Protein AF-A0A930F2A1-F1 (afdb_monomer_lite)

Sequence (228 aa):
MSKADTLKAIRPITVMYRDTLDAEKLEGYVIMLGDYPPAILHKAVIKTIQESEFLPTVAAIRKNADKLNRFVKAEKDELTAQEAWELVRRKASSVGYERGLNELQGNVLTAAKTIWSSFDPQNGKDYNETSCRSQFIKCYEQLTERKAKNDELAYLIKDDGLLLAEKMKNEEERKQIEAGNAKIKMLPNGHLIETVKEERKPVNLNEILDNADISEKGKALLRQAIGG

Secondary structure (DSSP, 8-state):
--HHHHHHHHHHHHHHTTTT--HHHHHHHHHHHTTS-HHHHHHHHHHHHHH-SSPPPHHHHHHHHHHHHHHHTTPPPPPPHHHHHHHHHHHHHHH-HHHHTTT--HHHHHHHHHHGGGG-GGGGGG--HHHHHHHHHHHHHHHHHHHHHHHHHHHHHTT-HHHHHHHHHHHHHHHHIIIIIEEEEE-TTS-EEEEE--------HHHHHHTS-S-HHHHHHHHHHH--

pLDDT: mean 80.94, std 11.97, range [45.56, 95.12]

Structure (mmCIF, N/CA/C/O backbone):
data_AF-A0A930F2A1-F1
#
_entry.id   AF-A0A930F2A1-F1
#
loop_
_atom_site.group_PDB
_atom_site.id
_atom_site.type_symbol
_atom_site.label_atom_id
_atom_site.label_alt_id
_atom_site.label_comp_id
_atom_site.label_asym_id
_atom_site.label_entity_id
_atom_site.label_seq_id
_atom_site.pdbx_PDB_ins_code
_atom_site.Cartn_x
_atom_site.Cartn_y
_atom_site.Cartn_z
_atom_site.occupancy
_atom_site.B_iso_or_equiv
_atom_site.auth_seq_id
_atom_site.auth_comp_id
_atom_site.auth_asym_id
_atom_site.auth_atom_id
_atom_site.pdbx_PDB_model_num
ATOM 1 N N . MET A 1 1 ? -22.427 0.038 4.922 1.00 63.22 1 MET A N 1
ATOM 2 C CA . MET A 1 1 ? -22.811 -1.240 5.569 1.00 63.22 1 MET A CA 1
ATOM 3 C C . MET A 1 1 ? -23.658 -0.940 6.790 1.00 63.22 1 MET A C 1
ATOM 5 O O . MET A 1 1 ? -23.461 0.127 7.360 1.00 63.22 1 MET A O 1
ATOM 9 N N . SER A 1 2 ? -24.595 -1.803 7.194 1.00 83.81 2 SER A N 1
ATOM 10 C CA . SER A 1 2 ? -25.346 -1.544 8.429 1.00 83.81 2 SER A CA 1
ATOM 11 C C . SER A 1 2 ? -24.483 -1.880 9.655 1.00 83.81 2 SER A C 1
ATOM 13 O O . SER A 1 2 ? -23.782 -2.892 9.659 1.00 83.81 2 SER A O 1
ATOM 15 N N . LYS A 1 3 ? -24.549 -1.057 10.714 1.00 86.81 3 LYS A N 1
ATOM 16 C CA . LYS A 1 3 ? -23.868 -1.335 11.998 1.00 86.81 3 LYS A CA 1
ATOM 17 C C . LYS A 1 3 ? -24.246 -2.717 12.558 1.00 86.81 3 LYS A C 1
ATOM 19 O O . LYS A 1 3 ? -23.420 -3.393 13.165 1.00 86.81 3 LYS A O 1
ATOM 24 N N . ALA A 1 4 ? -25.485 -3.151 12.317 1.00 88.44 4 ALA A N 1
ATOM 25 C CA . ALA A 1 4 ? -25.992 -4.448 12.749 1.00 88.44 4 ALA A CA 1
ATOM 26 C C . ALA A 1 4 ? -25.282 -5.627 12.060 1.00 88.44 4 ALA A C 1
ATOM 28 O O . ALA A 1 4 ? -25.039 -6.650 12.699 1.00 88.44 4 ALA A O 1
ATOM 29 N N . ASP A 1 5 ? -24.921 -5.494 10.781 1.00 90.12 5 ASP A N 1
ATOM 30 C CA . ASP A 1 5 ? -24.223 -6.555 10.045 1.00 90.12 5 ASP A CA 1
ATOM 31 C C . ASP A 1 5 ? -22.766 -6.680 10.489 1.00 90.12 5 ASP A C 1
ATOM 33 O O . ASP A 1 5 ? -22.279 -7.795 10.692 1.00 90.12 5 ASP A O 1
ATOM 37 N N . THR A 1 6 ? -22.096 -5.551 10.737 1.00 90.62 6 THR A N 1
ATOM 38 C CA . THR A 1 6 ? -20.748 -5.539 11.318 1.00 90.62 6 THR A CA 1
ATOM 39 C C . THR A 1 6 ? -20.748 -6.194 12.697 1.00 90.62 6 THR A C 1
ATOM 41 O O . THR A 1 6 ? -19.921 -7.064 12.964 1.00 90.62 6 THR A O 1
ATOM 44 N N . LEU A 1 7 ? -21.726 -5.858 13.548 1.00 91.38 7 LEU A N 1
ATOM 45 C CA . LEU A 1 7 ? -21.870 -6.451 14.879 1.00 91.38 7 LEU A CA 1
ATOM 46 C C . LEU A 1 7 ? -22.056 -7.977 14.818 1.00 91.38 7 LEU A C 1
ATOM 48 O O . LEU A 1 7 ? -21.436 -8.717 15.583 1.00 91.38 7 LEU A O 1
ATOM 52 N N . LYS A 1 8 ? -22.875 -8.471 13.880 1.00 92.19 8 LYS A N 1
ATOM 53 C CA . LYS A 1 8 ? -23.041 -9.917 13.656 1.00 92.19 8 LYS A CA 1
ATOM 54 C C . LYS A 1 8 ? -21.732 -10.579 13.228 1.00 92.19 8 LYS A C 1
ATOM 56 O O . LYS A 1 8 ? -21.430 -11.670 13.709 1.00 92.19 8 LYS A O 1
ATOM 61 N N . ALA A 1 9 ? -20.960 -9.934 12.355 1.00 91.94 9 ALA A N 1
ATOM 62 C CA . ALA A 1 9 ? -19.697 -10.474 11.860 1.00 91.94 9 ALA A CA 1
ATOM 63 C C . ALA A 1 9 ? -18.633 -10.594 12.967 1.00 91.94 9 ALA A C 1
ATOM 65 O O . ALA A 1 9 ? -17.944 -11.615 13.028 1.00 91.94 9 ALA A O 1
ATOM 66 N N . ILE A 1 10 ? -18.544 -9.609 13.870 1.00 93.12 10 ILE A N 1
ATOM 67 C CA . ILE A 1 10 ? -17.564 -9.581 14.975 1.00 93.12 10 ILE A CA 1
ATOM 68 C C . ILE A 1 10 ? -18.003 -10.348 16.230 1.00 93.12 10 ILE A C 1
ATOM 70 O O . ILE A 1 10 ? -17.217 -10.485 17.167 1.00 93.12 10 ILE A O 1
ATOM 74 N N . ARG A 1 11 ? -19.223 -10.904 16.246 1.00 92.56 11 ARG A N 1
ATOM 75 C CA . ARG A 1 11 ? -19.786 -11.675 17.369 1.00 92.56 11 ARG A CA 1
ATOM 76 C C . ARG A 1 11 ? -18.829 -12.701 18.005 1.00 92.56 11 ARG A C 1
ATOM 78 O O . ARG A 1 11 ? -18.882 -12.826 19.228 1.00 92.56 11 ARG A O 1
ATOM 85 N N . PRO A 1 12 ? -17.961 -13.428 17.265 1.00 92.81 12 PRO A N 1
ATOM 86 C CA . PRO A 1 12 ? -17.004 -14.346 17.885 1.00 92.81 12 PRO A CA 1
ATOM 87 C C . PRO A 1 12 ? -16.105 -13.687 18.943 1.00 92.81 12 PRO A C 1
ATOM 89 O O . PRO A 1 12 ? -15.843 -14.305 19.970 1.00 92.81 12 PRO A O 1
ATOM 92 N N . ILE A 1 13 ? -15.702 -12.425 18.753 1.00 90.19 13 ILE A N 1
ATOM 93 C CA . ILE A 1 13 ? -14.875 -11.687 19.725 1.00 90.19 13 ILE A CA 1
ATOM 94 C C . ILE A 1 13 ? -15.663 -11.439 21.008 1.00 90.19 13 ILE A C 1
ATOM 96 O O . ILE A 1 13 ? -15.163 -11.695 22.098 1.00 90.19 13 ILE A O 1
ATOM 100 N N . THR A 1 14 ? -16.918 -11.002 20.888 1.00 87.56 14 THR A N 1
ATOM 101 C CA . THR A 1 14 ? -17.795 -10.742 22.040 1.00 87.56 14 THR A CA 1
ATOM 102 C C . THR A 1 14 ? -18.053 -12.002 22.867 1.00 87.56 14 THR A C 1
ATOM 104 O O . THR A 1 14 ? -18.249 -11.924 24.077 1.00 87.56 14 THR A O 1
ATOM 107 N N . VAL A 1 15 ? -18.075 -13.171 22.221 1.00 89.44 15 VAL A N 1
ATOM 108 C CA . VAL A 1 15 ? -18.256 -14.456 22.907 1.00 89.44 15 VAL A CA 1
ATOM 109 C C . VAL A 1 15 ? -16.968 -14.900 23.598 1.00 89.44 15 VAL A C 1
ATOM 111 O O . VAL A 1 15 ? -17.030 -15.280 24.761 1.00 89.44 15 VAL A O 1
ATOM 114 N N . MET A 1 16 ? -15.825 -14.833 22.911 1.00 88.19 16 MET A N 1
ATOM 115 C CA . MET A 1 16 ? -14.553 -15.350 23.434 1.00 88.19 16 MET A CA 1
ATOM 116 C C . MET A 1 16 ? -13.890 -14.432 24.469 1.00 88.19 16 MET A C 1
ATOM 118 O O . MET A 1 16 ? -13.190 -14.922 25.346 1.00 88.19 16 MET A O 1
ATOM 122 N N . TYR A 1 17 ? -14.120 -13.117 24.397 1.00 87.94 17 TYR A N 1
ATOM 123 C CA . TYR A 1 17 ? -13.414 -12.116 25.211 1.00 87.94 17 TYR A CA 1
ATOM 124 C C . TYR A 1 17 ? -14.350 -11.250 26.061 1.00 87.94 17 TYR A C 1
ATOM 126 O O . TYR A 1 17 ? -14.022 -10.101 26.371 1.00 87.94 17 TYR A O 1
ATOM 134 N N . ARG A 1 18 ? -15.514 -11.794 26.441 1.00 84.88 18 ARG A N 1
ATOM 135 C CA . ARG A 1 18 ? -16.589 -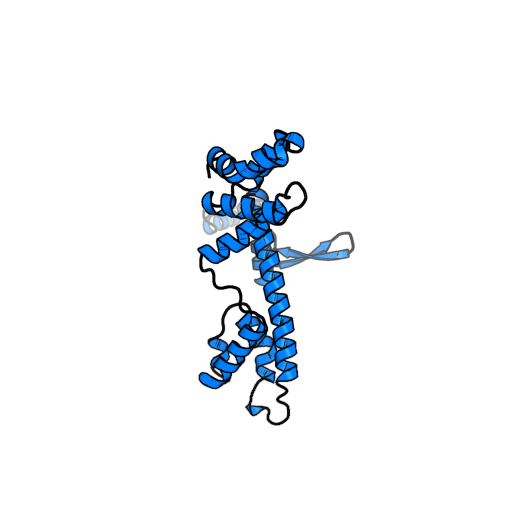11.084 27.156 1.00 84.88 18 ARG A CA 1
ATOM 136 C C . ARG A 1 18 ? -16.094 -10.249 28.341 1.00 84.88 18 ARG A C 1
ATOM 138 O O . ARG A 1 18 ? -16.507 -9.106 28.473 1.00 84.88 18 ARG A O 1
ATOM 145 N N . ASP A 1 19 ? -15.199 -10.795 29.158 1.00 86.12 19 ASP A N 1
ATOM 146 C CA . ASP A 1 19 ? -14.760 -10.153 30.407 1.00 86.12 19 ASP A CA 1
ATOM 147 C C . ASP A 1 19 ? -13.822 -8.956 30.176 1.00 86.12 19 ASP A C 1
ATOM 149 O O . ASP A 1 19 ? -13.651 -8.108 31.047 1.00 86.12 19 ASP A O 1
ATOM 153 N N . THR A 1 20 ? -13.217 -8.870 28.990 1.00 85.50 20 THR A N 1
ATOM 154 C CA . THR A 1 20 ? -12.250 -7.815 28.626 1.00 85.50 20 THR A CA 1
ATOM 155 C C . THR A 1 20 ? -12.826 -6.765 27.672 1.00 85.50 20 THR A C 1
ATOM 157 O O . THR A 1 20 ? -12.223 -5.701 27.467 1.00 85.50 20 THR A O 1
ATOM 160 N N . LEU A 1 21 ? -13.993 -7.059 27.090 1.00 87.50 21 LEU A N 1
ATOM 161 C CA . LEU A 1 21 ? -14.648 -6.264 26.062 1.00 87.50 21 LEU A CA 1
ATOM 162 C C . LEU A 1 21 ? -15.858 -5.528 26.650 1.00 87.50 21 LEU A C 1
ATOM 164 O O . LEU A 1 21 ? -16.939 -6.094 26.798 1.00 87.50 21 LEU A O 1
ATOM 168 N N . ASP A 1 22 ? -15.669 -4.249 26.959 1.00 88.25 22 ASP A N 1
ATOM 169 C CA . ASP A 1 22 ? -16.751 -3.342 27.343 1.00 88.25 22 ASP A CA 1
ATOM 170 C C . ASP A 1 22 ? -17.531 -2.821 26.115 1.00 88.25 22 ASP A C 1
ATOM 172 O O . ASP A 1 22 ? -17.181 -3.074 24.955 1.00 88.25 22 ASP A O 1
ATOM 176 N N . ALA A 1 23 ? -18.636 -2.119 26.377 1.00 87.75 23 ALA A N 1
ATOM 177 C CA . ALA A 1 23 ? -19.528 -1.616 25.336 1.00 87.75 23 ALA A CA 1
ATOM 178 C C . ALA A 1 23 ? -18.860 -0.564 24.432 1.00 87.75 23 ALA A C 1
ATOM 180 O O . ALA A 1 23 ? -19.083 -0.582 23.222 1.00 87.75 23 ALA A O 1
ATOM 181 N N . GLU A 1 24 ? -18.014 0.304 24.994 1.00 89.50 24 GLU A N 1
ATOM 182 C CA . GLU A 1 24 ? -17.302 1.345 24.242 1.00 89.50 24 GLU A CA 1
ATOM 183 C C . GLU A 1 24 ? -16.267 0.734 23.294 1.00 89.50 24 GLU A C 1
ATOM 185 O O . GLU A 1 24 ? -16.207 1.092 22.115 1.00 89.50 24 GLU A O 1
ATOM 190 N N . LYS A 1 25 ? -15.501 -0.260 23.761 1.00 89.44 25 LYS A N 1
ATOM 191 C CA . LYS A 1 25 ? -14.596 -1.036 22.909 1.00 89.44 25 LYS A CA 1
ATOM 192 C C . LYS A 1 25 ? -15.375 -1.725 21.805 1.00 89.44 25 LYS A C 1
ATOM 194 O O . LYS A 1 25 ? -14.982 -1.622 20.650 1.00 89.44 25 LYS A O 1
ATOM 199 N N . LEU A 1 26 ? -16.481 -2.399 22.118 1.00 90.44 26 LEU A N 1
ATOM 200 C CA . LEU A 1 26 ? -17.288 -3.069 21.098 1.00 90.44 26 LEU A CA 1
ATOM 201 C C . LEU A 1 26 ? -17.788 -2.086 20.025 1.00 90.44 26 LEU A C 1
ATOM 203 O O . LEU A 1 26 ? -17.702 -2.396 18.835 1.00 90.44 26 LEU A O 1
ATOM 207 N N . GLU A 1 27 ? -18.253 -0.899 20.419 1.00 91.00 27 GLU A N 1
ATOM 208 C CA . GLU A 1 27 ? -18.644 0.153 19.477 1.00 91.00 27 GLU A CA 1
ATOM 209 C C . GLU A 1 27 ? -17.456 0.627 18.625 1.00 91.00 27 GLU A C 1
ATOM 211 O O . GLU A 1 27 ? -17.585 0.734 17.402 1.00 91.00 27 GLU A O 1
ATOM 216 N N . GLY A 1 28 ? -16.278 0.796 19.230 1.00 91.56 28 GLY A N 1
ATOM 217 C CA . GLY A 1 28 ? -15.036 1.096 18.518 1.00 91.56 28 GLY A CA 1
ATOM 218 C C . GLY A 1 28 ? -14.714 0.071 17.425 1.00 91.56 28 GLY A C 1
ATOM 219 O O . GLY A 1 28 ? -14.402 0.452 16.297 1.00 91.56 28 GLY A O 1
ATOM 220 N N . TYR A 1 29 ? -14.871 -1.229 17.699 1.00 93.06 29 TYR A N 1
ATOM 221 C CA . TYR A 1 29 ? -14.669 -2.278 16.688 1.00 93.06 29 TYR A CA 1
ATOM 222 C C . TYR A 1 29 ? -15.705 -2.189 15.565 1.00 93.06 29 TYR A C 1
ATOM 224 O O . TYR A 1 29 ? -15.346 -2.326 14.398 1.00 93.06 29 TYR A O 1
ATOM 232 N N . VAL A 1 30 ? -16.980 -1.946 15.886 1.00 92.88 30 VAL A N 1
ATOM 233 C CA . VAL A 1 30 ? -18.045 -1.807 14.875 1.00 92.88 30 VAL A CA 1
ATOM 234 C C . VAL A 1 30 ? -17.773 -0.628 13.941 1.00 92.88 30 VAL A C 1
ATOM 236 O O . VAL A 1 30 ? -17.951 -0.761 12.730 1.00 92.88 30 VAL A O 1
ATOM 239 N N . ILE A 1 31 ? -17.332 0.509 14.482 1.00 90.62 31 ILE A N 1
ATOM 240 C CA . ILE A 1 31 ? -17.001 1.698 13.689 1.00 90.62 31 ILE A CA 1
ATOM 241 C C . ILE A 1 31 ? -15.772 1.423 12.817 1.00 90.62 31 ILE A C 1
ATOM 243 O O . ILE A 1 31 ? -15.819 1.630 11.607 1.00 90.62 31 ILE A O 1
ATOM 247 N N . MET A 1 32 ? -14.693 0.901 13.404 1.00 90.81 32 MET A N 1
ATOM 248 C CA . MET A 1 32 ? -13.410 0.734 12.715 1.00 90.81 32 MET A CA 1
ATOM 249 C C . MET A 1 32 ? -13.343 -0.460 11.752 1.00 90.81 32 MET A C 1
ATOM 251 O O . MET A 1 32 ? -12.352 -0.583 11.037 1.00 90.81 32 MET A O 1
ATOM 255 N N . LEU A 1 33 ? -14.324 -1.367 11.750 1.00 92.69 33 LEU A N 1
ATOM 256 C CA . LEU A 1 33 ? -14.356 -2.550 10.872 1.00 92.69 33 LEU A CA 1
ATOM 257 C C . LEU A 1 33 ? -15.531 -2.534 9.881 1.00 92.69 33 LEU A C 1
ATOM 259 O O . LEU A 1 33 ? -15.699 -3.478 9.107 1.00 92.69 33 LEU A O 1
ATOM 263 N N . GLY A 1 34 ? -16.364 -1.489 9.903 1.00 90.06 34 GLY A N 1
ATOM 264 C CA . GLY A 1 34 ? -17.579 -1.391 9.085 1.00 90.06 34 GLY A CA 1
ATOM 265 C C . GLY A 1 34 ? -17.346 -1.216 7.579 1.00 90.06 34 GLY A C 1
ATOM 266 O O . GLY A 1 34 ? -18.305 -1.241 6.804 1.00 90.06 34 GLY A O 1
ATOM 267 N N . ASP A 1 35 ? -16.094 -1.050 7.163 1.00 88.19 35 ASP A N 1
ATOM 268 C CA . ASP A 1 35 ? -15.645 -0.940 5.777 1.00 88.19 35 ASP A CA 1
ATOM 269 C C . ASP A 1 35 ? -15.518 -2.299 5.059 1.00 88.19 35 ASP A C 1
ATOM 271 O O . ASP A 1 35 ? -15.563 -2.347 3.827 1.00 88.19 35 ASP A O 1
ATOM 275 N N . TYR A 1 36 ? -15.432 -3.418 5.790 1.00 89.44 36 TYR A N 1
ATOM 276 C CA . TYR A 1 36 ? -15.246 -4.753 5.199 1.00 89.44 36 TYR A CA 1
ATOM 277 C C . TYR A 1 36 ? -16.552 -5.527 5.006 1.00 89.44 36 TYR A C 1
ATOM 279 O O . TYR A 1 36 ? -17.351 -5.592 5.938 1.00 89.44 36 TYR A O 1
ATOM 287 N N . PRO A 1 37 ? -16.744 -6.236 3.869 1.00 90.25 37 PRO A N 1
ATOM 288 C CA . PRO A 1 37 ? -17.871 -7.154 3.665 1.00 90.25 37 PRO A CA 1
ATOM 289 C C . PRO A 1 37 ? -18.066 -8.124 4.848 1.00 90.25 37 PRO A C 1
ATOM 291 O O . PRO A 1 37 ? -17.084 -8.752 5.257 1.00 90.25 37 PRO A O 1
ATOM 294 N N . PRO A 1 38 ? -19.300 -8.343 5.361 1.00 91.62 38 PRO A N 1
ATOM 295 C CA . PRO A 1 38 ? -19.523 -9.116 6.591 1.00 91.62 38 PRO A CA 1
ATOM 296 C C . PRO A 1 38 ? -18.941 -10.533 6.550 1.00 91.62 38 PRO A C 1
ATOM 298 O O . PRO A 1 38 ? -18.387 -11.015 7.535 1.00 91.62 38 PRO A O 1
ATOM 301 N N . ALA A 1 39 ? -19.015 -11.194 5.390 1.00 91.19 39 ALA A N 1
ATOM 302 C CA . ALA A 1 39 ? -18.471 -12.537 5.198 1.00 91.19 39 ALA A CA 1
ATOM 303 C C . ALA A 1 39 ? -16.935 -12.578 5.301 1.00 91.19 39 ALA A C 1
ATOM 305 O O . ALA A 1 39 ? -16.377 -13.530 5.848 1.00 91.19 39 ALA A O 1
ATOM 306 N N . ILE A 1 40 ? -16.254 -11.545 4.794 1.00 93.00 40 ILE A N 1
ATOM 307 C CA . ILE A 1 40 ? -14.793 -11.418 4.867 1.00 93.00 40 ILE A CA 1
ATOM 308 C C . ILE A 1 40 ? -14.388 -11.088 6.300 1.00 93.00 40 ILE A C 1
ATOM 310 O O . ILE A 1 40 ? -13.514 -11.751 6.858 1.00 93.00 40 ILE A O 1
ATOM 314 N N . LEU A 1 41 ? -15.074 -10.120 6.911 1.00 95.12 41 LEU A N 1
ATOM 315 C CA . LEU A 1 41 ? -14.813 -9.688 8.277 1.00 95.12 41 LEU A CA 1
ATOM 316 C C . LEU A 1 41 ? -14.962 -10.842 9.274 1.00 95.12 41 LEU A C 1
ATOM 318 O O . LEU A 1 41 ? -14.083 -11.055 10.101 1.00 95.12 41 LEU A O 1
ATOM 322 N N . HIS A 1 42 ? -16.026 -11.637 9.156 1.00 93.94 42 HIS A N 1
ATOM 323 C CA . HIS A 1 42 ? -16.256 -12.780 10.037 1.00 93.94 42 HIS A CA 1
ATOM 324 C C . HIS A 1 42 ? -15.115 -13.809 9.977 1.00 93.94 42 HIS A C 1
ATOM 326 O O . HIS A 1 42 ? -14.623 -14.263 11.011 1.00 93.94 42 HIS A O 1
ATOM 332 N N . LYS A 1 43 ? -14.646 -14.147 8.768 1.00 94.94 43 LYS A N 1
ATOM 333 C CA . LYS A 1 43 ? -13.516 -15.070 8.589 1.00 94.94 43 LYS A CA 1
ATOM 334 C C . LYS A 1 43 ? -12.204 -14.484 9.107 1.00 94.94 43 LYS A C 1
ATOM 336 O O . LYS A 1 43 ? -11.427 -15.209 9.725 1.00 94.94 43 LYS A O 1
ATOM 341 N N . ALA A 1 44 ? -11.969 -13.193 8.878 1.00 95.00 44 ALA A N 1
ATOM 342 C CA . ALA A 1 44 ? -10.794 -12.496 9.386 1.00 95.00 44 ALA A CA 1
ATOM 343 C C . ALA A 1 44 ? -10.753 -12.524 10.915 1.00 95.00 44 ALA A C 1
ATOM 345 O O . ALA A 1 44 ? -9.731 -12.881 11.486 1.00 95.00 44 ALA A O 1
ATOM 346 N N . VAL A 1 45 ? -11.883 -12.236 11.562 1.00 94.81 45 VAL A N 1
ATOM 347 C CA . VAL A 1 45 ? -12.035 -12.294 13.017 1.00 94.81 45 VAL A CA 1
ATOM 348 C C . VAL A 1 45 ? -11.691 -13.682 13.555 1.00 94.81 45 VAL A C 1
ATOM 350 O O . VAL A 1 45 ? -10.848 -13.785 14.438 1.00 94.81 45 VAL A O 1
ATOM 353 N N . ILE A 1 46 ? -12.289 -14.747 13.011 1.00 94.75 46 ILE A N 1
ATOM 354 C CA . ILE A 1 46 ? -12.013 -16.121 13.465 1.00 94.75 46 ILE A CA 1
ATOM 355 C C . ILE A 1 46 ? -10.525 -16.443 13.342 1.00 94.75 46 ILE A C 1
ATOM 357 O O . ILE A 1 46 ? -9.925 -16.944 14.290 1.00 94.75 46 ILE A O 1
ATOM 361 N N . LYS A 1 47 ? -9.923 -16.120 12.194 1.00 94.44 47 LYS A N 1
ATOM 362 C CA . LYS A 1 47 ? -8.501 -16.357 11.965 1.00 94.44 47 LYS A CA 1
ATOM 363 C C . LYS A 1 47 ? -7.633 -15.601 12.971 1.00 94.44 47 LYS A C 1
ATOM 365 O O . LYS A 1 47 ? -6.732 -16.188 13.554 1.00 94.44 47 LYS A O 1
ATOM 370 N N . THR A 1 48 ? -7.919 -14.324 13.213 1.00 94.25 48 THR A N 1
ATOM 371 C CA . THR A 1 48 ? -7.133 -13.533 14.165 1.00 94.25 48 THR A CA 1
ATOM 372 C C . THR A 1 48 ? -7.278 -14.063 15.592 1.00 94.25 48 THR A C 1
ATOM 374 O O . THR A 1 48 ? -6.288 -14.086 16.311 1.00 94.25 48 THR A O 1
ATOM 377 N N . ILE A 1 49 ? -8.459 -14.550 15.993 1.00 93.75 49 ILE A N 1
ATOM 378 C CA . ILE A 1 49 ? -8.652 -15.214 17.296 1.00 93.75 49 ILE A CA 1
ATOM 379 C C . ILE A 1 49 ? -7.784 -16.475 17.402 1.00 93.75 49 ILE A C 1
ATOM 381 O O . ILE A 1 49 ? -7.164 -16.697 18.432 1.00 93.75 49 ILE A O 1
ATOM 385 N N . GLN A 1 50 ? -7.698 -17.284 16.342 1.00 92.38 50 GLN A N 1
ATOM 386 C CA . GLN A 1 50 ? -6.856 -18.490 16.331 1.00 92.38 50 GLN A CA 1
ATOM 387 C C . GLN A 1 50 ? -5.355 -18.181 16.447 1.00 92.38 50 GLN A C 1
ATOM 389 O O . GLN A 1 50 ? -4.599 -19.009 16.943 1.00 92.38 50 GLN A O 1
ATOM 394 N N . GLU A 1 51 ? -4.928 -17.011 15.972 1.00 91.06 51 GLU A N 1
ATOM 395 C CA . GLU A 1 51 ? -3.530 -16.566 15.976 1.00 91.06 51 GLU A CA 1
ATOM 396 C C . GLU A 1 51 ? -3.158 -15.749 17.231 1.00 91.06 51 GLU A C 1
ATOM 398 O O . GLU A 1 51 ? -1.981 -15.456 17.429 1.00 91.06 51 GLU A O 1
ATOM 403 N N . SER A 1 52 ? -4.132 -15.353 18.062 1.00 87.88 52 SER A N 1
ATOM 404 C CA . SER A 1 52 ? -3.921 -14.414 19.173 1.00 87.88 52 SER A CA 1
ATOM 405 C C . SER A 1 52 ? -4.128 -15.072 20.535 1.00 87.88 52 SER A C 1
ATOM 407 O O . SER A 1 52 ? -5.182 -15.636 20.808 1.00 87.88 52 SER A O 1
ATOM 409 N N . GLU A 1 53 ? -3.157 -14.908 21.434 1.00 85.50 53 GLU A N 1
ATOM 410 C CA . GLU A 1 53 ? -3.281 -15.326 22.842 1.00 85.50 53 GLU A CA 1
ATOM 411 C C . GLU A 1 53 ? -4.175 -14.377 23.665 1.00 85.50 53 GLU A C 1
ATOM 413 O O . GLU A 1 53 ? -4.778 -14.777 24.658 1.00 85.50 53 GLU A O 1
ATOM 418 N N . PHE A 1 54 ? -4.294 -13.119 23.230 1.00 89.31 54 PHE A N 1
ATOM 419 C CA . PHE A 1 54 ? -5.048 -12.054 23.898 1.00 89.31 54 PHE A CA 1
ATOM 420 C C . PHE A 1 54 ? -6.156 -11.501 22.996 1.00 89.31 54 PHE A C 1
ATOM 422 O O . PHE A 1 54 ? -6.283 -11.909 21.840 1.00 89.31 54 PHE A O 1
ATOM 429 N N . LEU A 1 55 ? -6.946 -10.550 23.515 1.00 91.38 55 LEU A N 1
ATOM 430 C CA . LEU A 1 55 ? -7.974 -9.843 22.747 1.00 91.38 55 LEU A CA 1
ATOM 431 C C . LEU A 1 55 ? -7.372 -9.281 21.439 1.00 91.38 55 LEU A C 1
ATOM 433 O O . LEU A 1 55 ? -6.486 -8.421 21.502 1.00 91.38 55 LEU A O 1
ATOM 437 N N . PRO A 1 56 ? -7.839 -9.736 20.260 1.00 92.38 56 PRO A N 1
ATOM 438 C CA . PRO A 1 56 ? -7.292 -9.311 18.980 1.00 92.38 56 PRO A CA 1
ATOM 439 C C . PRO A 1 56 ? -7.445 -7.817 18.760 1.00 92.38 56 PRO A C 1
ATOM 441 O O . PRO A 1 56 ? -8.556 -7.312 18.831 1.00 92.38 56 PRO A O 1
ATOM 444 N N . THR A 1 57 ? -6.373 -7.115 18.399 1.00 93.00 57 THR A N 1
ATOM 445 C CA . THR A 1 57 ? -6.474 -5.691 18.060 1.00 93.00 57 THR A CA 1
ATOM 446 C C . THR A 1 57 ? -7.235 -5.480 16.749 1.00 93.00 57 THR A C 1
ATOM 448 O O . THR A 1 57 ? -7.179 -6.304 15.830 1.00 93.00 57 THR A O 1
ATOM 451 N N . VAL A 1 58 ? -7.888 -4.320 16.614 1.00 92.50 58 VAL A N 1
ATOM 452 C CA . VAL A 1 58 ? -8.529 -3.899 15.355 1.00 92.50 58 VAL A CA 1
ATOM 453 C C . VAL A 1 58 ? -7.539 -3.978 14.187 1.00 92.50 58 VAL A C 1
ATOM 455 O O . VAL A 1 58 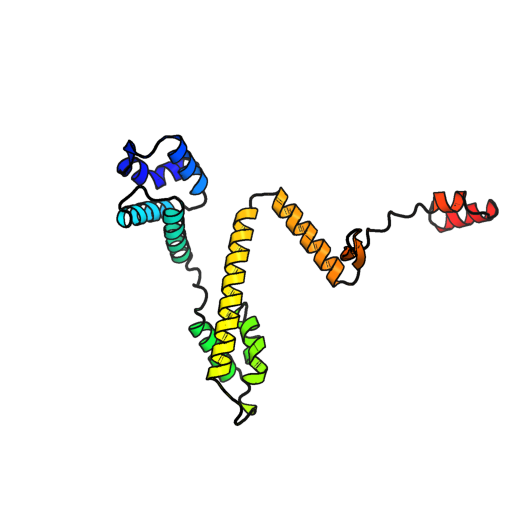? -7.880 -4.499 13.129 1.00 92.50 58 VAL A O 1
ATOM 458 N N . ALA A 1 59 ? -6.290 -3.547 14.388 1.00 91.19 59 ALA A N 1
ATOM 459 C CA . ALA A 1 59 ? -5.244 -3.605 13.368 1.00 91.19 59 ALA A CA 1
ATOM 460 C C . ALA A 1 59 ? -4.960 -5.040 12.886 1.00 91.19 59 ALA A C 1
ATOM 462 O O . ALA A 1 59 ? -4.833 -5.276 11.683 1.00 91.19 59 ALA A O 1
ATOM 463 N N . ALA A 1 60 ? -4.908 -6.015 13.799 1.00 93.00 60 ALA A N 1
ATOM 464 C CA . ALA A 1 60 ? -4.692 -7.415 13.444 1.00 93.00 60 ALA A CA 1
ATOM 465 C C . ALA A 1 60 ? -5.873 -7.996 12.643 1.00 93.00 60 ALA A C 1
ATOM 467 O O . ALA A 1 60 ? -5.667 -8.714 11.661 1.00 93.00 60 ALA A O 1
ATOM 468 N N . ILE A 1 61 ? -7.111 -7.646 13.009 1.00 94.56 61 ILE A N 1
ATOM 469 C CA . ILE A 1 61 ? -8.316 -8.050 12.268 1.00 94.56 61 ILE A CA 1
ATOM 470 C C . ILE A 1 61 ? -8.317 -7.436 10.867 1.00 94.56 61 ILE A C 1
ATOM 472 O O . ILE A 1 61 ? -8.502 -8.167 9.895 1.00 94.56 61 ILE A O 1
ATOM 476 N N . ARG A 1 62 ? -8.049 -6.127 10.749 1.00 93.69 62 ARG A N 1
ATOM 477 C CA . ARG A 1 62 ? -7.959 -5.422 9.459 1.00 93.69 62 ARG A CA 1
ATOM 478 C C . ARG A 1 62 ? -6.914 -6.063 8.550 1.00 93.69 62 ARG A C 1
ATOM 480 O O . ARG A 1 62 ? -7.236 -6.428 7.429 1.00 93.69 62 ARG A O 1
ATOM 487 N N . LYS A 1 63 ? -5.715 -6.354 9.068 1.00 91.12 63 LYS A N 1
ATOM 488 C CA . LYS A 1 63 ? -4.646 -7.030 8.311 1.00 91.12 63 LYS A CA 1
ATOM 489 C C . LYS A 1 63 ? -5.089 -8.374 7.721 1.00 91.12 63 LYS A C 1
ATOM 491 O O . LYS A 1 63 ? -4.760 -8.687 6.577 1.00 91.12 63 LYS A O 1
ATOM 496 N N . ASN A 1 64 ? -5.807 -9.194 8.490 1.00 92.25 64 ASN A N 1
ATOM 497 C CA . ASN A 1 64 ? -6.321 -10.476 8.000 1.00 92.25 64 ASN A CA 1
ATOM 498 C C . ASN A 1 64 ? -7.517 -10.297 7.047 1.00 92.25 64 ASN A C 1
ATOM 500 O O . ASN A 1 64 ? -7.634 -11.049 6.075 1.00 92.25 64 ASN A O 1
ATOM 504 N N . ALA A 1 65 ? -8.361 -9.289 7.273 1.00 92.56 65 ALA A N 1
ATOM 505 C CA . ALA A 1 65 ? -9.467 -8.938 6.390 1.00 92.56 65 ALA A CA 1
ATOM 506 C C . ALA A 1 65 ? -8.973 -8.430 5.030 1.00 92.56 65 ALA A C 1
ATOM 508 O O . ALA A 1 65 ? -9.477 -8.889 4.010 1.00 92.56 65 ALA A O 1
ATOM 509 N N . ASP A 1 66 ? -7.939 -7.588 4.996 1.00 89.12 66 ASP A N 1
ATOM 510 C CA . ASP A 1 66 ? -7.296 -7.102 3.772 1.00 89.12 66 ASP A CA 1
ATOM 511 C C . ASP A 1 66 ? -6.730 -8.244 2.934 1.00 89.12 66 ASP A C 1
ATOM 513 O O . ASP A 1 66 ? -7.004 -8.329 1.738 1.00 89.12 66 ASP A O 1
ATOM 517 N N . LYS A 1 67 ? -6.000 -9.176 3.562 1.00 87.12 67 LYS A N 1
ATOM 518 C CA . LYS A 1 67 ? -5.480 -10.371 2.879 1.00 87.12 67 LYS A CA 1
ATOM 519 C C . LYS A 1 67 ? -6.599 -11.184 2.227 1.00 87.12 67 LYS A C 1
ATOM 521 O O . LYS A 1 67 ? -6.487 -11.569 1.067 1.00 87.12 67 LYS A O 1
ATOM 526 N N . LEU A 1 68 ? -7.684 -11.437 2.964 1.00 88.56 68 LEU A N 1
ATOM 527 C CA . LEU A 1 68 ? -8.840 -12.170 2.443 1.00 88.56 68 LEU A CA 1
ATOM 528 C C . LEU A 1 68 ? -9.564 -11.389 1.342 1.00 88.56 68 LEU A C 1
ATOM 530 O O . LEU A 1 68 ? -9.988 -11.982 0.356 1.00 88.56 68 LEU A O 1
ATOM 534 N N . ASN A 1 69 ? -9.694 -10.073 1.487 1.00 86.62 69 ASN A N 1
ATOM 535 C CA . ASN A 1 69 ? -10.351 -9.210 0.511 1.00 86.62 69 ASN A CA 1
ATOM 536 C C . ASN A 1 69 ? -9.585 -9.162 -0.813 1.00 86.62 69 ASN A C 1
ATOM 538 O O . ASN A 1 69 ? -10.201 -9.327 -1.863 1.00 86.62 69 ASN A O 1
ATOM 542 N N . ARG A 1 70 ? -8.254 -9.021 -0.767 1.00 82.94 70 ARG A N 1
ATOM 543 C CA . ARG A 1 70 ? -7.380 -9.090 -1.951 1.00 82.94 70 ARG A CA 1
ATOM 544 C C . ARG A 1 70 ? -7.502 -10.439 -2.652 1.00 82.94 70 ARG A C 1
ATOM 546 O O . ARG A 1 70 ? -7.755 -10.486 -3.853 1.00 82.94 70 ARG A O 1
ATOM 553 N N . PHE A 1 71 ? -7.438 -11.526 -1.878 1.00 81.62 71 PHE A N 1
ATOM 554 C CA . PHE A 1 71 ? -7.602 -12.884 -2.397 1.00 81.62 71 PHE A CA 1
ATOM 555 C C . PHE A 1 71 ? -8.959 -13.083 -3.093 1.00 81.62 71 PHE A C 1
ATOM 557 O O . PHE A 1 71 ? -9.015 -13.590 -4.209 1.00 81.62 71 PHE A O 1
ATOM 564 N N . VAL A 1 72 ? -10.059 -12.648 -2.467 1.00 83.19 72 VAL A N 1
ATOM 565 C CA . VAL A 1 72 ? -11.416 -12.777 -3.030 1.00 83.19 72 VAL A CA 1
ATOM 566 C C . VAL A 1 72 ? -11.603 -11.919 -4.279 1.00 83.19 72 VAL A C 1
ATOM 568 O O . VAL A 1 72 ? -12.268 -12.348 -5.218 1.00 83.19 72 VAL A O 1
ATOM 571 N N . LYS A 1 73 ? -11.024 -10.716 -4.312 1.00 78.69 73 LYS A N 1
ATOM 572 C CA . LYS A 1 73 ? -11.125 -9.814 -5.465 1.00 78.69 73 LYS A CA 1
ATOM 573 C C . LYS A 1 73 ? -10.278 -10.254 -6.662 1.00 78.69 73 LYS A C 1
ATOM 575 O O . LYS A 1 73 ? -10.375 -9.609 -7.702 1.00 78.69 73 LYS A O 1
ATOM 580 N N . ALA A 1 74 ? -9.471 -11.314 -6.527 1.00 68.00 74 ALA A N 1
ATOM 581 C CA . ALA A 1 74 ? -8.465 -11.709 -7.515 1.00 68.00 74 ALA A CA 1
ATOM 582 C C . ALA A 1 74 ? -7.615 -10.510 -7.974 1.00 68.00 74 ALA A C 1
ATOM 584 O O . ALA A 1 74 ? -7.202 -10.421 -9.133 1.00 68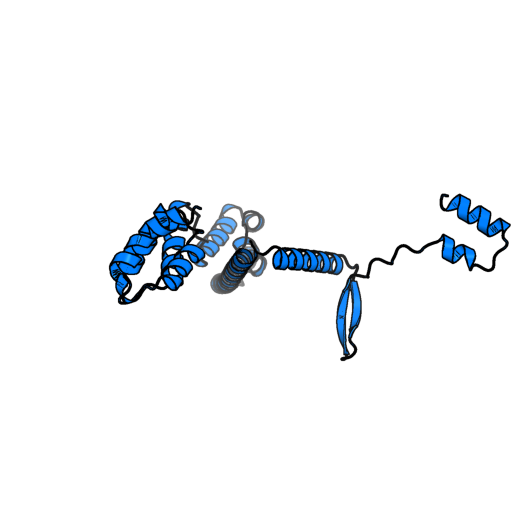.00 74 ALA A O 1
ATOM 585 N N . GLU A 1 75 ? -7.404 -9.555 -7.064 1.00 64.44 75 GLU A N 1
ATOM 586 C CA . GLU A 1 75 ? -6.546 -8.414 -7.317 1.00 64.44 75 GLU A CA 1
ATOM 587 C C . GLU A 1 75 ? -5.152 -8.993 -7.534 1.00 64.44 75 GLU A C 1
ATOM 589 O O . GLU A 1 75 ? -4.655 -9.740 -6.691 1.00 64.44 75 GLU A O 1
ATOM 594 N N . LYS A 1 76 ? -4.574 -8.764 -8.720 1.00 58.66 76 LYS A N 1
ATOM 595 C CA . LYS A 1 76 ? -3.227 -9.257 -9.002 1.00 58.66 76 LYS A CA 1
ATOM 596 C C . LYS A 1 76 ? -2.317 -8.636 -7.956 1.00 58.66 76 LYS A C 1
ATOM 598 O O . LYS A 1 76 ? -2.231 -7.409 -7.903 1.00 58.66 76 LYS A O 1
ATOM 603 N N . ASP A 1 77 ? -1.679 -9.479 -7.149 1.00 62.88 77 ASP A N 1
ATOM 604 C CA . ASP A 1 77 ? -0.632 -9.025 -6.246 1.00 62.88 77 ASP A CA 1
ATOM 605 C C . ASP A 1 77 ? 0.346 -8.163 -7.052 1.00 62.88 77 ASP A C 1
ATOM 607 O O . ASP A 1 77 ? 0.667 -8.474 -8.209 1.00 62.88 77 ASP A O 1
ATOM 611 N N . GLU A 1 78 ? 0.756 -7.030 -6.476 1.00 71.19 78 GLU A N 1
ATOM 612 C CA . GLU A 1 78 ? 1.798 -6.220 -7.093 1.00 71.19 78 GLU A CA 1
ATOM 613 C C . GLU A 1 78 ? 3.001 -7.127 -7.357 1.00 71.19 78 GLU A C 1
ATOM 615 O O . GLU A 1 78 ? 3.426 -7.874 -6.473 1.00 71.19 78 GLU A O 1
ATOM 620 N N . LEU A 1 79 ? 3.518 -7.083 -8.590 1.00 81.06 79 LEU A N 1
ATOM 621 C CA . LEU A 1 79 ? 4.658 -7.904 -8.988 1.00 81.06 79 LEU A CA 1
ATOM 622 C C . LEU A 1 79 ? 5.775 -7.713 -7.969 1.00 81.06 79 LEU A C 1
ATOM 624 O O . LEU A 1 79 ? 6.128 -6.574 -7.638 1.00 81.06 79 LEU A O 1
ATOM 628 N N . THR A 1 80 ? 6.364 -8.812 -7.512 1.00 87.19 80 THR A N 1
ATOM 629 C CA . THR A 1 80 ? 7.591 -8.726 -6.724 1.00 87.19 80 THR A CA 1
ATOM 630 C C . THR A 1 80 ? 8.673 -8.031 -7.551 1.00 87.19 80 THR A C 1
ATOM 632 O O . THR A 1 80 ? 8.660 -8.072 -8.785 1.00 87.19 80 THR A O 1
ATOM 635 N N . ALA A 1 81 ? 9.658 -7.409 -6.898 1.00 88.44 81 ALA A N 1
ATOM 636 C CA . ALA A 1 81 ? 10.734 -6.721 -7.616 1.00 88.44 81 ALA A CA 1
ATOM 637 C C . ALA A 1 81 ? 11.485 -7.653 -8.591 1.00 88.44 81 ALA A C 1
ATOM 639 O O . ALA A 1 81 ? 11.957 -7.219 -9.643 1.00 88.44 81 ALA A O 1
ATOM 640 N N . GLN A 1 82 ? 11.554 -8.950 -8.271 1.00 87.38 82 GLN A N 1
ATOM 641 C CA . GLN A 1 82 ? 12.155 -9.963 -9.138 1.00 87.38 82 GLN A CA 1
ATOM 642 C C . GLN A 1 82 ? 11.289 -10.279 -10.363 1.00 87.38 82 GLN A C 1
ATOM 644 O O . GLN A 1 82 ? 11.817 -10.312 -11.473 1.00 87.38 82 GLN A O 1
ATOM 649 N N . GLU A 1 83 ? 9.979 -10.461 -10.191 1.00 89.56 83 GLU A N 1
ATOM 650 C CA . GLU A 1 83 ? 9.051 -10.691 -11.307 1.00 89.56 83 GLU A CA 1
ATOM 651 C C . GLU A 1 83 ? 8.944 -9.460 -12.214 1.00 89.56 83 GLU A C 1
ATOM 653 O O . GLU A 1 83 ? 8.924 -9.586 -13.439 1.00 89.56 83 GLU A O 1
ATOM 658 N N . ALA A 1 84 ? 8.941 -8.260 -11.626 1.00 91.12 84 ALA A N 1
ATOM 659 C CA . ALA A 1 84 ? 8.976 -6.998 -12.356 1.00 91.12 84 ALA A CA 1
ATOM 660 C C . ALA A 1 84 ? 10.250 -6.877 -13.208 1.00 91.12 84 ALA A C 1
ATOM 662 O O . ALA A 1 84 ? 10.181 -6.499 -14.378 1.00 91.12 84 ALA A O 1
ATOM 663 N N . TRP A 1 85 ? 11.405 -7.255 -12.653 1.00 90.81 85 TRP A N 1
ATOM 664 C CA . TRP A 1 85 ? 12.665 -7.298 -13.393 1.00 90.81 85 TRP A CA 1
ATOM 665 C C . TRP A 1 85 ? 12.635 -8.323 -14.532 1.00 90.81 85 TRP A C 1
ATOM 667 O O . TRP A 1 85 ? 13.074 -8.048 -15.649 1.00 90.81 85 TRP A O 1
ATOM 677 N N . GLU A 1 86 ? 12.097 -9.514 -14.277 1.00 90.56 86 GLU A N 1
ATOM 678 C CA . GLU A 1 86 ? 11.994 -10.541 -15.308 1.00 90.56 86 GLU A CA 1
ATOM 679 C C . GLU A 1 86 ? 11.064 -10.112 -16.449 1.00 90.56 86 GLU A C 1
ATOM 681 O O . GLU A 1 86 ? 11.375 -10.356 -17.617 1.00 90.56 86 GLU A O 1
ATOM 686 N N . LEU A 1 87 ? 9.968 -9.416 -16.132 1.00 90.56 87 LEU A N 1
ATOM 687 C CA . LEU A 1 87 ? 9.071 -8.824 -17.120 1.00 90.56 87 LEU A CA 1
ATOM 688 C C . LEU A 1 87 ? 9.806 -7.817 -18.014 1.00 90.56 87 LEU A C 1
ATOM 690 O O . LEU A 1 87 ? 9.671 -7.881 -19.237 1.00 90.56 87 LEU A O 1
ATOM 694 N N . VAL A 1 88 ? 10.612 -6.934 -17.417 1.00 90.12 88 VAL A N 1
ATOM 695 C CA . VAL A 1 88 ? 11.462 -5.966 -18.131 1.00 90.12 88 VAL A CA 1
ATOM 696 C C . VAL A 1 88 ? 12.406 -6.677 -19.094 1.00 90.12 88 VAL A C 1
ATOM 698 O O . VAL A 1 88 ? 12.390 -6.393 -20.294 1.00 90.12 88 VAL A O 1
ATOM 701 N N . ARG A 1 89 ? 13.168 -7.657 -18.594 1.00 89.00 89 ARG A N 1
ATOM 702 C CA . ARG A 1 89 ? 14.105 -8.441 -19.409 1.00 89.00 89 ARG A CA 1
ATOM 703 C C . ARG A 1 89 ? 13.383 -9.129 -20.566 1.00 89.00 89 ARG A C 1
ATOM 705 O O . ARG A 1 89 ? 13.798 -9.021 -21.714 1.00 89.00 89 ARG A O 1
ATOM 712 N N . ARG A 1 90 ? 12.262 -9.795 -20.279 1.00 88.56 90 ARG A N 1
ATOM 713 C CA . ARG A 1 90 ? 11.470 -10.528 -21.271 1.00 88.56 90 ARG A CA 1
ATOM 714 C C . ARG A 1 90 ? 10.928 -9.606 -22.356 1.00 88.56 90 ARG A C 1
ATOM 716 O O . ARG A 1 90 ? 10.982 -9.964 -23.530 1.00 88.56 90 ARG A O 1
ATOM 723 N N . LYS A 1 91 ? 10.413 -8.429 -21.992 1.00 88.88 91 LYS A N 1
ATOM 724 C CA . LYS A 1 91 ? 9.893 -7.444 -22.953 1.00 88.88 91 LYS A CA 1
ATOM 725 C C . LYS A 1 91 ? 11.001 -6.868 -23.829 1.00 88.88 91 LYS A C 1
ATOM 727 O O . LYS A 1 91 ? 10.815 -6.795 -25.040 1.00 88.88 91 LYS A O 1
ATOM 732 N N . ALA A 1 92 ? 12.161 -6.563 -23.255 1.00 85.62 92 ALA A N 1
ATOM 733 C CA . ALA A 1 92 ? 13.315 -6.118 -24.027 1.00 85.62 92 ALA A CA 1
ATOM 734 C C . ALA A 1 92 ? 13.844 -7.192 -24.992 1.00 85.62 92 ALA A C 1
ATOM 736 O O . ALA A 1 92 ? 14.206 -6.867 -26.119 1.00 85.62 92 ALA A O 1
ATOM 737 N N . SER A 1 93 ? 13.844 -8.470 -24.596 1.00 82.31 93 SER A N 1
ATOM 738 C CA . SER A 1 93 ? 14.287 -9.566 -25.471 1.00 82.31 93 SER A CA 1
ATOM 739 C C . SER A 1 93 ? 13.266 -9.947 -26.548 1.00 82.31 93 SER A C 1
ATOM 741 O O . SER A 1 93 ? 13.660 -10.289 -27.656 1.00 82.31 93 SER A O 1
ATOM 743 N N . SER A 1 94 ? 11.964 -9.918 -26.244 1.00 83.50 94 SER A N 1
ATOM 744 C CA . SER A 1 94 ? 10.912 -10.388 -27.166 1.00 83.50 94 SER A CA 1
ATOM 745 C C . SER A 1 94 ? 10.434 -9.326 -28.156 1.00 83.50 94 SER A C 1
ATOM 747 O O . SER A 1 94 ? 10.239 -9.631 -29.328 1.00 83.50 94 SER A O 1
ATOM 749 N N . VAL A 1 95 ? 10.241 -8.087 -27.697 1.00 80.62 95 VAL A N 1
ATOM 750 C CA . VAL A 1 95 ? 9.751 -6.963 -28.519 1.00 80.62 95 VAL A CA 1
ATOM 751 C C . VAL A 1 95 ? 10.921 -6.148 -29.095 1.00 80.62 95 VAL A C 1
ATOM 753 O O . VAL A 1 95 ? 10.747 -5.370 -30.032 1.00 80.62 95 VAL A O 1
ATOM 756 N N . GLY A 1 96 ? 12.126 -6.362 -28.561 1.00 80.25 96 GLY A N 1
ATOM 757 C CA . GLY A 1 96 ? 13.340 -5.621 -28.886 1.00 80.25 96 GLY A CA 1
ATOM 758 C C . GLY A 1 96 ? 13.573 -4.453 -27.928 1.00 80.25 96 GLY A C 1
ATOM 759 O O . GLY A 1 96 ? 12.632 -3.878 -27.381 1.00 80.25 96 GLY A O 1
ATOM 760 N N . TYR A 1 97 ? 14.838 -4.081 -27.737 1.00 82.06 97 TYR A N 1
ATOM 761 C CA . TYR A 1 97 ? 15.249 -3.034 -26.797 1.00 82.06 97 TYR A CA 1
ATOM 762 C C . TYR A 1 97 ? 14.611 -1.661 -27.093 1.00 82.06 97 TYR A C 1
ATOM 764 O O . TYR A 1 97 ? 14.166 -0.974 -26.179 1.00 82.06 97 TYR A O 1
ATOM 772 N N . GLU A 1 98 ? 14.470 -1.275 -28.363 1.00 79.75 98 GLU A N 1
ATOM 773 C CA . GLU A 1 98 ? 13.900 0.035 -28.718 1.00 79.75 98 GLU A CA 1
ATOM 774 C C . GLU A 1 98 ? 12.403 0.161 -28.398 1.00 79.75 98 GLU A C 1
ATOM 776 O O . GLU A 1 98 ? 11.912 1.241 -28.075 1.00 79.75 98 GLU A O 1
ATOM 781 N N . ARG A 1 99 ? 11.655 -0.945 -28.495 1.00 84.25 99 ARG A N 1
ATOM 782 C CA . ARG A 1 99 ? 10.187 -0.950 -28.372 1.00 84.25 99 ARG A CA 1
ATOM 783 C C . ARG A 1 99 ? 9.694 -1.550 -27.060 1.00 84.25 99 ARG A C 1
ATOM 785 O O . ARG A 1 99 ? 8.594 -1.224 -26.621 1.00 84.25 99 ARG A O 1
ATOM 792 N N . GLY A 1 100 ? 10.508 -2.378 -26.410 1.00 83.44 100 GLY A N 1
ATOM 793 C CA . GLY A 1 100 ? 10.166 -3.088 -25.181 1.00 83.44 100 GLY A CA 1
ATOM 794 C C . GLY A 1 100 ? 9.862 -2.170 -23.998 1.00 83.44 100 GLY A C 1
ATOM 795 O O . GLY A 1 100 ? 9.060 -2.549 -23.150 1.00 83.44 100 GLY A O 1
ATOM 796 N N . LEU A 1 101 ? 10.425 -0.955 -23.960 1.00 88.38 101 LEU A N 1
ATOM 797 C CA . LEU A 1 101 ? 10.139 0.018 -22.900 1.00 88.38 101 LEU A CA 1
ATOM 798 C C . LEU A 1 101 ? 8.680 0.476 -22.932 1.00 88.38 101 LEU A C 1
ATOM 800 O O . LEU A 1 101 ? 8.049 0.591 -21.888 1.00 88.38 101 LEU A O 1
ATOM 804 N N . ASN A 1 102 ? 8.137 0.709 -24.129 1.00 88.50 102 ASN A N 1
ATOM 805 C CA . ASN A 1 102 ? 6.792 1.260 -24.319 1.00 88.50 102 ASN A CA 1
ATOM 806 C C . ASN A 1 102 ? 5.681 0.270 -23.933 1.00 88.50 102 ASN A C 1
ATOM 808 O O . ASN A 1 102 ? 4.543 0.667 -23.707 1.00 88.50 102 ASN A O 1
ATOM 812 N N . GLU A 1 103 ? 6.019 -1.014 -23.838 1.00 88.44 103 GLU A N 1
ATOM 813 C CA . GLU A 1 103 ? 5.124 -2.099 -23.431 1.00 88.44 103 GLU A CA 1
ATOM 814 C C . GLU A 1 103 ? 5.011 -2.252 -21.907 1.00 88.44 103 GLU A C 1
ATOM 816 O O . GLU A 1 103 ? 4.160 -2.995 -21.412 1.00 88.44 103 GLU A O 1
ATOM 821 N N . LEU A 1 104 ? 5.891 -1.593 -21.151 1.00 89.56 104 LEU A N 1
ATOM 822 C CA . LEU A 1 104 ? 5.869 -1.611 -19.695 1.00 89.56 104 LEU A CA 1
ATOM 823 C C . LEU A 1 104 ? 4.899 -0.550 -19.174 1.00 89.56 104 LEU A C 1
ATOM 825 O O . LEU A 1 104 ? 4.703 0.500 -19.781 1.00 89.56 104 LEU A O 1
ATOM 829 N N . GLN A 1 105 ? 4.307 -0.805 -18.008 1.00 87.75 105 GLN A N 1
ATOM 830 C CA . GLN A 1 105 ? 3.323 0.090 -17.398 1.00 87.75 105 GLN A CA 1
ATOM 831 C C . GLN A 1 105 ? 3.609 0.330 -15.913 1.00 87.75 105 GLN A C 1
ATOM 833 O O . GLN A 1 105 ? 4.323 -0.433 -15.259 1.00 87.75 105 GLN A O 1
ATOM 838 N N . GLY A 1 106 ? 3.036 1.411 -15.379 1.00 88.81 106 GLY A N 1
ATOM 839 C CA . GLY A 1 106 ? 3.074 1.735 -13.953 1.00 88.81 106 GLY A CA 1
ATOM 840 C C . GLY A 1 106 ? 4.490 1.887 -13.390 1.00 88.81 106 GLY A C 1
ATOM 841 O O . GLY A 1 106 ? 5.387 2.419 -14.045 1.00 88.81 106 GLY A O 1
ATOM 842 N N . ASN A 1 107 ? 4.693 1.401 -12.164 1.00 90.50 107 ASN A N 1
ATOM 843 C CA . ASN A 1 107 ? 5.980 1.495 -11.469 1.00 90.50 107 ASN A CA 1
ATOM 844 C C . ASN A 1 107 ? 7.098 0.726 -12.189 1.00 90.50 107 ASN A C 1
ATOM 846 O O . ASN A 1 107 ? 8.250 1.151 -12.136 1.00 90.50 107 ASN A O 1
ATOM 850 N N . VAL A 1 108 ? 6.761 -0.352 -12.909 1.00 91.44 108 VAL A N 1
ATOM 851 C CA . VAL A 1 108 ? 7.724 -1.123 -13.711 1.00 91.44 108 VAL A CA 1
ATOM 852 C C . VAL A 1 108 ? 8.303 -0.255 -14.828 1.00 91.44 108 VAL A C 1
ATOM 854 O O . VAL A 1 108 ? 9.515 -0.239 -15.010 1.00 91.44 108 VAL A O 1
ATOM 857 N N . LEU A 1 109 ? 7.469 0.517 -15.535 1.00 93.25 109 LEU A N 1
ATOM 858 C CA . LEU A 1 109 ? 7.926 1.450 -16.572 1.00 93.25 109 LEU A CA 1
ATOM 859 C C . LEU A 1 109 ? 8.843 2.528 -15.993 1.00 93.25 109 LEU A C 1
ATOM 861 O O . LEU A 1 109 ? 9.912 2.795 -16.536 1.00 93.25 109 LEU A O 1
ATOM 865 N N . THR A 1 110 ? 8.424 3.158 -14.896 1.00 91.50 110 THR A N 1
ATOM 866 C CA . THR A 1 110 ? 9.189 4.242 -14.269 1.00 91.50 110 THR A CA 1
ATOM 867 C C . THR A 1 110 ? 10.550 3.750 -13.776 1.00 91.50 110 THR A C 1
ATOM 869 O O . THR A 1 110 ? 11.551 4.417 -14.018 1.00 91.50 110 THR A O 1
ATOM 872 N N . ALA A 1 111 ? 10.608 2.566 -13.157 1.00 92.31 111 ALA A N 1
ATOM 873 C CA . ALA A 1 111 ? 11.865 1.942 -12.749 1.00 92.31 111 ALA A CA 1
ATOM 874 C C . ALA A 1 111 ? 12.702 1.462 -13.948 1.00 92.31 111 ALA A C 1
ATOM 876 O O . ALA A 1 111 ? 13.923 1.544 -13.916 1.00 92.31 111 ALA A O 1
ATOM 877 N N . ALA A 1 112 ? 12.079 0.998 -15.033 1.00 90.88 112 ALA A N 1
ATOM 878 C CA . ALA A 1 112 ? 12.802 0.588 -16.235 1.00 90.88 112 ALA A CA 1
ATOM 879 C C . ALA A 1 112 ? 13.436 1.783 -16.960 1.00 90.88 112 ALA A C 1
ATOM 881 O O . ALA A 1 112 ? 14.543 1.663 -17.469 1.00 90.88 112 ALA A O 1
ATOM 882 N N . LYS A 1 113 ? 12.793 2.958 -16.966 1.00 91.06 113 LYS A N 1
ATOM 883 C CA . LYS A 1 113 ? 13.346 4.178 -17.582 1.00 91.06 113 LYS A CA 1
ATOM 884 C C . LYS A 1 113 ? 14.682 4.612 -16.979 1.00 91.06 113 LYS A C 1
ATOM 886 O O . LYS A 1 113 ? 15.502 5.160 -17.705 1.00 91.06 113 LYS A O 1
ATOM 891 N N . THR A 1 114 ? 14.908 4.381 -15.683 1.00 88.94 114 THR A N 1
ATOM 892 C CA . THR A 1 114 ? 16.146 4.819 -15.011 1.00 88.94 114 THR A CA 1
ATOM 893 C C . THR A 1 114 ? 17.365 4.007 -15.433 1.00 88.94 114 THR A C 1
ATOM 895 O O . THR A 1 114 ? 18.475 4.526 -15.420 1.00 88.94 114 THR A O 1
ATOM 898 N N . ILE A 1 115 ? 17.155 2.750 -15.822 1.00 88.44 115 ILE A N 1
ATOM 899 C CA . ILE A 1 115 ? 18.222 1.822 -16.202 1.00 88.44 115 ILE A CA 1
ATOM 900 C C . ILE A 1 115 ? 18.249 1.516 -17.704 1.00 88.44 115 ILE A C 1
ATOM 902 O O . ILE A 1 115 ? 19.193 0.874 -18.154 1.00 88.44 115 ILE A O 1
ATOM 906 N N . TRP A 1 116 ? 17.241 1.950 -18.478 1.00 87.12 116 TRP A N 1
ATOM 907 C CA . TRP A 1 116 ? 17.050 1.510 -19.865 1.00 87.12 116 TRP A CA 1
ATOM 908 C C . TRP A 1 116 ? 18.290 1.763 -20.719 1.00 87.12 116 TRP A C 1
ATOM 910 O O . TRP A 1 116 ? 18.817 0.821 -21.289 1.00 87.12 116 TRP A O 1
ATOM 920 N N . SER A 1 117 ? 18.833 2.986 -20.702 1.00 82.62 117 SER A N 1
ATOM 921 C CA . SER A 1 117 ? 20.034 3.355 -21.469 1.00 82.62 117 SER A CA 1
ATOM 922 C C . SER A 1 117 ? 21.253 2.483 -21.163 1.00 82.62 117 SER A C 1
ATOM 924 O O . SER A 1 117 ? 22.056 2.207 -22.048 1.00 82.62 117 SER A O 1
ATOM 926 N N . SER A 1 118 ? 21.396 2.051 -19.910 1.00 79.81 118 SER A N 1
ATOM 927 C CA . SER A 1 118 ? 22.504 1.210 -19.440 1.00 79.81 118 SER A CA 1
ATOM 928 C C . SER A 1 118 ? 22.268 -0.278 -19.716 1.00 79.81 118 SER A C 1
ATOM 930 O O . SER A 1 118 ? 23.195 -1.080 -19.658 1.00 79.81 118 SER A O 1
ATOM 932 N N . PHE A 1 119 ? 21.024 -0.646 -20.015 1.00 76.50 119 PHE A N 1
ATOM 933 C CA . PHE A 1 119 ? 20.572 -2.004 -20.286 1.00 76.50 119 PHE A CA 1
ATOM 934 C C . PHE A 1 119 ? 20.617 -2.364 -21.785 1.00 76.50 119 PHE A C 1
ATOM 936 O O . PHE A 1 119 ? 20.266 -3.484 -22.152 1.00 76.50 119 PHE A O 1
ATOM 943 N N . ASP A 1 120 ? 21.066 -1.447 -22.650 1.00 74.81 120 ASP A N 1
ATOM 944 C CA . ASP A 1 120 ? 21.181 -1.668 -24.095 1.00 74.81 120 ASP A CA 1
ATOM 945 C C . ASP A 1 120 ? 22.161 -2.814 -24.432 1.00 74.81 120 ASP A C 1
ATOM 947 O O . ASP A 1 120 ? 23.354 -2.711 -24.124 1.00 74.81 120 ASP A O 1
ATOM 951 N N . PRO A 1 121 ? 21.710 -3.888 -25.112 1.00 64.25 121 PRO A N 1
ATOM 952 C CA . PRO A 1 121 ? 22.587 -4.951 -25.601 1.00 64.25 121 PRO A CA 1
ATOM 953 C C . PRO A 1 121 ? 23.673 -4.464 -26.576 1.00 64.25 121 PRO A C 1
ATOM 955 O O . PRO A 1 121 ? 24.679 -5.148 -26.760 1.00 64.25 121 PRO A O 1
ATOM 958 N N . GLN A 1 122 ? 23.485 -3.302 -27.213 1.00 64.19 122 GLN A N 1
ATOM 959 C CA . GLN A 1 122 ? 24.451 -2.704 -28.139 1.00 64.19 122 GLN A CA 1
ATOM 960 C C . GLN A 1 122 ? 25.623 -2.007 -27.428 1.00 64.19 122 GLN A C 1
ATOM 962 O O . GLN A 1 122 ? 26.647 -1.765 -28.064 1.00 64.19 122 GLN A O 1
ATOM 967 N N . ASN A 1 123 ? 25.542 -1.773 -26.109 1.00 63.16 123 ASN A N 1
ATOM 968 C CA . ASN A 1 123 ? 26.632 -1.185 -25.311 1.00 63.16 123 ASN A CA 1
ATOM 969 C C . ASN A 1 123 ? 27.836 -2.133 -25.092 1.00 63.16 123 ASN A C 1
ATOM 971 O O . ASN A 1 123 ? 28.772 -1.809 -24.360 1.00 63.16 123 ASN A O 1
ATOM 975 N N . GLY A 1 124 ? 27.863 -3.306 -25.731 1.00 63.44 124 GLY A N 1
ATOM 976 C CA . GLY A 1 124 ? 29.038 -4.177 -25.760 1.00 63.44 124 GLY A CA 1
ATOM 977 C C . GLY A 1 124 ? 29.481 -4.658 -24.369 1.00 63.44 124 GLY A C 1
ATOM 978 O O . GLY A 1 124 ? 28.714 -5.295 -23.652 1.00 63.44 124 GLY A O 1
ATOM 979 N N . LYS A 1 125 ? 30.746 -4.399 -23.998 1.00 56.16 125 LYS A N 1
ATOM 980 C CA . LYS A 1 125 ? 31.382 -4.885 -22.751 1.00 56.16 125 LYS A CA 1
ATOM 981 C C . LYS A 1 125 ? 30.928 -4.161 -21.475 1.00 56.16 125 LYS A C 1
ATOM 983 O O . LYS A 1 125 ? 31.230 -4.651 -20.390 1.00 56.16 125 LYS A O 1
ATOM 988 N N . ASP A 1 126 ? 30.197 -3.054 -21.599 1.00 59.62 126 ASP A N 1
ATOM 989 C CA . ASP A 1 126 ? 29.706 -2.265 -20.459 1.00 59.62 126 ASP A CA 1
ATOM 990 C C . ASP A 1 126 ? 28.326 -2.732 -19.956 1.00 59.62 126 ASP A C 1
ATOM 992 O O . ASP A 1 126 ? 27.798 -2.212 -18.969 1.00 59.62 126 ASP A O 1
ATOM 996 N N . TYR A 1 127 ? 27.749 -3.760 -20.591 1.00 66.62 127 TYR A N 1
ATOM 997 C CA . TYR A 1 127 ? 26.510 -4.396 -20.156 1.00 66.62 127 TYR A CA 1
ATOM 998 C C . TYR A 1 127 ? 26.707 -5.146 -18.829 1.00 66.62 127 TYR A C 1
ATOM 1000 O O . TYR A 1 127 ? 27.148 -6.296 -18.784 1.00 66.62 127 TYR A O 1
ATOM 1008 N N . ASN A 1 128 ? 26.357 -4.492 -17.721 1.00 75.19 128 ASN A N 1
ATOM 1009 C CA . ASN A 1 128 ? 26.334 -5.103 -16.395 1.00 75.19 128 ASN A CA 1
ATOM 1010 C C . ASN A 1 128 ? 24.887 -5.359 -15.951 1.00 75.19 128 ASN A C 1
ATOM 1012 O O . ASN A 1 128 ? 24.267 -4.526 -15.278 1.00 75.19 128 ASN A O 1
ATOM 1016 N N . GLU A 1 129 ? 24.362 -6.537 -16.307 1.00 78.62 129 GLU A N 1
ATOM 1017 C CA . GLU A 1 129 ? 23.009 -6.969 -15.927 1.00 78.62 129 GLU A CA 1
ATOM 1018 C C . GLU A 1 129 ? 22.811 -6.925 -14.405 1.00 78.62 129 GLU A C 1
ATOM 1020 O O . GLU A 1 129 ? 21.766 -6.490 -13.927 1.00 78.62 129 GLU A O 1
ATOM 1025 N N . THR A 1 130 ? 23.824 -7.316 -13.628 1.00 84.25 130 THR A N 1
ATOM 1026 C CA . THR A 1 130 ? 23.755 -7.340 -12.161 1.00 84.25 130 THR A CA 1
ATOM 1027 C C . THR A 1 130 ? 23.565 -5.939 -11.580 1.00 84.25 130 THR A C 1
ATOM 1029 O O . THR A 1 130 ? 22.740 -5.746 -10.683 1.00 84.25 130 THR A O 1
ATOM 1032 N N . SER A 1 131 ? 24.288 -4.948 -12.105 1.00 86.62 131 SER A N 1
ATOM 1033 C CA . SER A 1 131 ? 24.153 -3.548 -11.689 1.00 86.62 131 SER A CA 1
ATOM 1034 C C . SER A 1 131 ? 22.789 -2.976 -12.082 1.00 86.62 131 SER A C 1
ATOM 1036 O O . SER A 1 131 ? 22.078 -2.449 -11.224 1.00 86.62 131 SER A O 1
ATOM 1038 N N . CYS A 1 132 ? 22.369 -3.167 -13.339 1.00 87.75 132 CYS A N 1
ATOM 1039 C CA . CYS A 1 132 ? 21.065 -2.705 -13.826 1.00 87.75 132 CYS A CA 1
ATOM 1040 C C . CYS A 1 132 ? 19.915 -3.332 -13.031 1.00 87.75 132 CYS A C 1
ATOM 1042 O O . CYS A 1 132 ? 19.002 -2.628 -12.607 1.00 87.75 132 CYS A O 1
ATOM 1044 N N . ARG A 1 133 ? 19.995 -4.637 -12.742 1.00 89.50 133 ARG A N 1
ATOM 1045 C CA . ARG A 1 133 ? 19.028 -5.348 -11.899 1.00 89.50 133 ARG A CA 1
ATOM 1046 C C . ARG A 1 133 ? 18.960 -4.750 -10.499 1.00 89.50 133 ARG A C 1
ATOM 1048 O O . ARG A 1 133 ? 17.870 -4.542 -9.980 1.00 89.50 133 ARG A O 1
ATOM 1055 N N . SER A 1 134 ? 20.108 -4.472 -9.885 1.00 90.38 134 SER A N 1
ATOM 1056 C CA . SER A 1 134 ? 20.169 -3.950 -8.513 1.00 90.38 134 SER A CA 1
ATOM 1057 C C . SER A 1 134 ? 19.593 -2.534 -8.422 1.00 90.38 134 SER A C 1
ATOM 1059 O O . SER A 1 134 ? 18.827 -2.231 -7.508 1.00 90.38 134 SER A O 1
ATOM 1061 N N . GLN A 1 135 ? 19.914 -1.678 -9.397 1.00 90.75 135 GLN A N 1
ATOM 1062 C CA . GLN A 1 135 ? 19.349 -0.333 -9.514 1.00 90.75 135 GLN A CA 1
ATOM 1063 C C . GLN A 1 135 ? 17.841 -0.379 -9.779 1.00 90.75 135 GLN A C 1
ATOM 1065 O O . GLN A 1 135 ? 17.083 0.320 -9.106 1.00 90.75 135 GLN A O 1
ATOM 1070 N N . PHE A 1 136 ? 17.399 -1.247 -10.694 1.00 93.81 136 PHE A N 1
ATOM 1071 C CA . PHE A 1 136 ? 15.986 -1.440 -10.999 1.00 93.81 136 PHE A CA 1
ATOM 1072 C C . PHE A 1 136 ? 15.199 -1.886 -9.766 1.00 93.81 136 PHE A C 1
ATOM 1074 O O . PHE A 1 136 ? 14.203 -1.252 -9.434 1.00 93.81 136 PHE A O 1
ATOM 1081 N N . ILE A 1 137 ? 15.655 -2.938 -9.072 1.00 92.81 137 ILE A N 1
ATOM 1082 C CA . ILE A 1 137 ? 14.988 -3.475 -7.876 1.00 92.81 137 ILE A CA 1
ATOM 1083 C C . ILE A 1 137 ? 14.826 -2.370 -6.833 1.00 92.81 137 ILE A C 1
ATOM 1085 O O . ILE A 1 137 ? 13.714 -2.124 -6.376 1.00 92.81 137 ILE A O 1
ATOM 1089 N N . LYS A 1 138 ? 15.904 -1.632 -6.540 1.00 93.69 138 LYS A N 1
ATOM 1090 C CA . LYS A 1 138 ? 15.875 -0.541 -5.563 1.00 93.69 138 LYS A CA 1
ATOM 1091 C C . LYS A 1 138 ? 14.890 0.564 -5.955 1.00 93.69 138 LYS A C 1
ATOM 1093 O O . LYS A 1 138 ? 14.123 1.027 -5.116 1.00 93.69 138 LYS A O 1
ATOM 1098 N N . CYS A 1 139 ? 14.899 0.997 -7.217 1.00 92.88 139 CYS A N 1
ATOM 1099 C CA . CYS A 1 139 ? 13.958 2.008 -7.702 1.00 92.88 139 CYS A CA 1
ATOM 1100 C C . CYS A 1 139 ? 12.511 1.507 -7.655 1.00 92.88 139 CYS A C 1
ATOM 1102 O O . CYS A 1 139 ? 11.621 2.245 -7.237 1.00 92.88 139 CYS A O 1
ATOM 1104 N N . TYR A 1 140 ? 12.270 0.265 -8.070 1.00 93.94 140 TYR A N 1
ATOM 1105 C CA . TYR A 1 140 ? 10.941 -0.327 -8.087 1.00 93.94 140 TYR A CA 1
ATOM 1106 C C . TYR A 1 140 ? 10.362 -0.442 -6.674 1.00 93.94 140 TYR A C 1
ATOM 1108 O O . TYR A 1 140 ? 9.259 0.046 -6.447 1.00 93.94 140 TYR A O 1
ATOM 1116 N N . GLU A 1 141 ? 11.129 -0.978 -5.720 1.00 92.31 141 GLU A N 1
ATOM 1117 C CA . GLU A 1 141 ? 10.718 -1.111 -4.315 1.00 92.31 141 GLU A CA 1
ATOM 1118 C C . GLU A 1 141 ? 10.364 0.245 -3.690 1.00 92.31 141 GLU A C 1
ATOM 1120 O O . GLU A 1 141 ? 9.321 0.388 -3.050 1.00 92.31 141 GLU A O 1
ATOM 1125 N N . GLN A 1 142 ? 11.180 1.275 -3.942 1.00 92.88 142 GLN A N 1
ATOM 1126 C CA . GLN A 1 142 ? 10.903 2.636 -3.475 1.00 92.88 142 GLN A CA 1
ATOM 1127 C C . GLN A 1 142 ? 9.614 3.211 -4.077 1.00 92.88 142 GLN A C 1
ATOM 1129 O O . GLN A 1 142 ? 8.844 3.878 -3.382 1.00 92.88 142 GLN A O 1
ATOM 1134 N N . LEU A 1 143 ? 9.359 2.968 -5.366 1.00 91.06 143 LEU A N 1
ATOM 1135 C CA . LEU A 1 143 ? 8.141 3.426 -6.038 1.00 91.06 143 LEU A CA 1
ATOM 1136 C C . LEU A 1 143 ? 6.898 2.692 -5.529 1.00 91.06 143 LEU A C 1
ATOM 1138 O O . LEU A 1 143 ? 5.865 3.332 -5.326 1.00 91.06 143 LEU A O 1
ATOM 1142 N N . THR A 1 144 ? 6.983 1.380 -5.300 1.00 88.75 144 THR A N 1
ATOM 1143 C CA . THR A 1 144 ? 5.886 0.592 -4.720 1.00 88.75 144 THR A CA 1
ATOM 1144 C C . THR A 1 144 ? 5.606 1.001 -3.280 1.00 88.75 144 THR A C 1
ATOM 1146 O O . THR A 1 144 ? 4.452 1.226 -2.932 1.00 88.75 144 THR A O 1
ATOM 1149 N N . GLU A 1 145 ? 6.638 1.218 -2.461 1.00 88.00 145 GLU A N 1
ATOM 1150 C CA . GLU A 1 145 ? 6.467 1.672 -1.077 1.00 88.00 145 GLU A CA 1
ATOM 1151 C C . GLU A 1 145 ? 5.829 3.066 -1.024 1.00 88.00 145 GLU A C 1
ATOM 1153 O O . GLU A 1 145 ? 4.897 3.310 -0.256 1.00 88.00 145 GLU A O 1
ATOM 1158 N N . ARG A 1 146 ? 6.288 3.987 -1.880 1.00 87.56 146 ARG A N 1
ATOM 1159 C CA . ARG A 1 146 ? 5.708 5.329 -1.981 1.00 87.56 146 ARG A CA 1
ATOM 1160 C C . ARG A 1 146 ? 4.257 5.284 -2.448 1.00 87.56 146 ARG A C 1
ATOM 1162 O O . ARG A 1 146 ? 3.436 6.029 -1.920 1.00 87.56 146 ARG A O 1
ATOM 1169 N N . LYS A 1 147 ? 3.940 4.435 -3.427 1.00 86.75 147 LYS A N 1
ATOM 1170 C CA . LYS A 1 147 ? 2.567 4.239 -3.898 1.00 86.75 147 LYS A CA 1
ATOM 1171 C C . LYS A 1 147 ? 1.683 3.702 -2.773 1.00 86.75 147 LYS A C 1
ATOM 1173 O O . LYS A 1 147 ? 0.666 4.318 -2.492 1.00 86.75 147 LYS A O 1
ATOM 1178 N N . ALA A 1 148 ? 2.112 2.650 -2.080 1.00 82.06 148 ALA A N 1
ATOM 1179 C CA . ALA A 1 148 ? 1.372 2.076 -0.960 1.00 82.06 148 ALA A CA 1
ATOM 1180 C C . ALA A 1 148 ? 1.102 3.109 0.147 1.00 82.06 148 ALA A C 1
ATOM 1182 O O . ALA A 1 148 ? -0.032 3.236 0.601 1.00 82.06 148 ALA A O 1
ATOM 1183 N N . LYS A 1 149 ? 2.112 3.910 0.520 1.00 85.19 149 LYS A N 1
ATOM 1184 C CA . LYS A 1 149 ? 1.959 5.020 1.478 1.00 85.19 149 LYS A CA 1
ATOM 1185 C C . LYS A 1 149 ? 0.967 6.077 0.991 1.00 85.19 149 LYS A C 1
ATOM 1187 O O . LYS A 1 149 ? 0.144 6.559 1.761 1.00 85.19 149 LYS A O 1
ATOM 1192 N N . ASN A 1 150 ? 1.036 6.450 -0.284 1.00 83.06 150 ASN A N 1
ATOM 1193 C CA . ASN A 1 150 ? 0.110 7.424 -0.859 1.00 83.06 150 ASN A CA 1
ATOM 1194 C C . ASN A 1 150 ? -1.327 6.892 -0.910 1.00 83.06 150 ASN A C 1
ATOM 1196 O O . ASN A 1 150 ? -2.252 7.650 -0.630 1.00 83.06 150 ASN A O 1
ATOM 1200 N N . ASP A 1 151 ? -1.514 5.619 -1.254 1.00 80.00 151 ASP A N 1
ATOM 1201 C CA . ASP A 1 151 ? -2.823 4.967 -1.299 1.00 80.00 151 ASP A CA 1
ATOM 1202 C C . ASP A 1 151 ? -3.421 4.848 0.115 1.00 80.00 151 ASP A C 1
ATOM 1204 O O . ASP A 1 151 ? -4.612 5.094 0.301 1.00 80.00 151 ASP A O 1
ATOM 1208 N N . GLU A 1 152 ? -2.593 4.575 1.131 1.00 77.56 152 GLU A N 1
ATOM 1209 C CA . GLU A 1 152 ? -2.986 4.607 2.546 1.00 77.56 152 GLU A CA 1
ATOM 1210 C C . GLU A 1 152 ? -3.442 6.009 2.979 1.00 77.56 152 GLU A C 1
ATOM 1212 O O . GLU A 1 152 ? -4.537 6.168 3.517 1.00 77.56 152 GLU A O 1
ATOM 1217 N N . LEU A 1 153 ? -2.654 7.049 2.689 1.00 81.88 153 LEU A N 1
ATOM 1218 C CA . LEU A 1 153 ? -3.031 8.434 2.993 1.00 81.88 153 LEU A CA 1
ATOM 1219 C C . LEU A 1 153 ? -4.300 8.862 2.244 1.00 81.88 153 LEU A C 1
ATOM 1221 O O . LEU A 1 153 ? -5.154 9.548 2.804 1.00 81.88 153 LEU A O 1
ATOM 1225 N N . ALA A 1 154 ? -4.448 8.445 0.986 1.00 76.44 154 ALA A N 1
ATOM 1226 C CA . ALA A 1 154 ? -5.648 8.712 0.203 1.00 76.44 154 ALA A CA 1
ATOM 1227 C C . ALA A 1 154 ? -6.879 8.025 0.806 1.00 76.44 154 ALA A C 1
ATOM 1229 O O . ALA A 1 154 ? -7.953 8.620 0.817 1.00 76.44 154 ALA A O 1
ATOM 1230 N N . TYR A 1 155 ? -6.726 6.809 1.334 1.00 74.44 155 TYR A N 1
ATOM 1231 C CA . TYR A 1 155 ? -7.791 6.113 2.047 1.00 74.44 155 TYR A CA 1
ATOM 1232 C C . TYR A 1 155 ? -8.215 6.860 3.315 1.00 74.44 155 TYR A C 1
ATOM 1234 O O . TYR A 1 1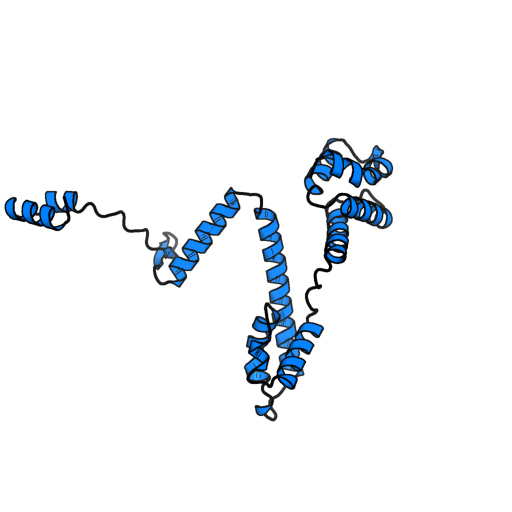55 ? -9.409 7.052 3.525 1.00 74.44 155 TYR A O 1
ATOM 1242 N N . LEU A 1 156 ? -7.254 7.337 4.115 1.00 75.31 156 LEU A N 1
ATOM 1243 C CA . LEU A 1 156 ? -7.530 8.095 5.344 1.00 75.31 156 LEU A CA 1
ATOM 1244 C C . LEU A 1 156 ? -8.325 9.381 5.086 1.00 75.31 156 LEU A C 1
ATOM 1246 O O . LEU A 1 156 ? -9.160 9.761 5.898 1.00 75.31 156 LEU A O 1
ATOM 1250 N N . ILE A 1 157 ? -8.073 10.035 3.953 1.00 78.81 157 ILE A N 1
ATOM 1251 C CA . ILE A 1 157 ? -8.682 11.324 3.596 1.00 78.81 157 ILE A CA 1
ATOM 1252 C C . ILE A 1 157 ? -9.979 11.144 2.786 1.00 78.81 157 ILE A C 1
ATOM 1254 O O . ILE A 1 157 ? -10.728 12.096 2.594 1.00 78.81 157 ILE A O 1
ATOM 1258 N N . LYS A 1 158 ? -10.284 9.931 2.307 1.00 74.06 158 LYS A N 1
ATOM 1259 C CA . LYS A 1 158 ? -11.372 9.684 1.345 1.00 74.06 158 LYS A CA 1
ATOM 1260 C C . LYS A 1 158 ? -12.741 10.185 1.818 1.00 74.06 158 LYS A C 1
ATOM 1262 O O . LYS A 1 158 ? -13.505 10.696 1.002 1.00 74.06 158 LYS A O 1
ATOM 1267 N N . ASP A 1 159 ? -13.025 10.035 3.107 1.00 69.56 159 ASP A N 1
ATOM 1268 C CA . ASP A 1 159 ? -14.300 10.426 3.713 1.00 69.56 159 ASP A CA 1
ATOM 1269 C C . ASP A 1 159 ? -14.204 11.768 4.473 1.00 69.56 159 ASP A C 1
ATOM 1271 O O . ASP A 1 159 ? -15.196 12.241 5.029 1.00 69.56 159 ASP A O 1
ATOM 1275 N N . ASP A 1 160 ? -13.028 12.410 4.465 1.00 78.75 160 ASP A N 1
ATOM 1276 C CA . ASP A 1 160 ? -12.789 13.724 5.065 1.00 78.75 160 ASP A CA 1
ATOM 1277 C C . ASP A 1 160 ? -12.833 14.821 3.989 1.00 78.75 160 ASP A C 1
ATOM 1279 O O . ASP A 1 160 ? -11.848 15.133 3.311 1.00 78.75 160 ASP A O 1
ATOM 1283 N N . GLY A 1 161 ? -14.014 15.423 3.832 1.00 73.12 161 GLY A N 1
ATOM 1284 C CA . GLY A 1 161 ? -14.255 16.456 2.824 1.00 73.12 161 GLY A CA 1
ATOM 1285 C C . GLY A 1 161 ? -13.391 17.715 2.979 1.00 73.12 161 GLY A C 1
ATOM 1286 O O . GLY A 1 161 ? -13.143 18.391 1.981 1.00 73.12 161 GLY A O 1
ATOM 1287 N N . LEU A 1 162 ? -12.906 18.026 4.188 1.00 75.62 162 LEU A N 1
ATOM 1288 C CA . LEU A 1 162 ? -12.046 19.191 4.431 1.00 75.62 162 LEU A CA 1
ATOM 1289 C C . LEU A 1 162 ? -10.637 18.939 3.896 1.00 75.62 162 LEU A C 1
ATOM 1291 O O . LEU A 1 162 ? -10.123 19.726 3.099 1.00 75.62 162 LEU A O 1
ATOM 1295 N N . LEU A 1 163 ? -10.044 17.806 4.275 1.00 80.06 163 LEU A N 1
ATOM 1296 C CA . LEU A 1 163 ? -8.701 17.431 3.833 1.00 80.06 163 LEU A CA 1
ATOM 1297 C C . LEU A 1 163 ? -8.647 17.164 2.322 1.00 80.06 163 LEU A C 1
ATOM 1299 O O . LEU A 1 163 ? -7.643 17.464 1.671 1.00 80.06 163 LEU A O 1
ATOM 1303 N N . LEU A 1 164 ? -9.732 16.650 1.733 1.00 76.38 164 LEU A N 1
ATOM 1304 C CA . LEU A 1 164 ? -9.818 16.439 0.289 1.00 76.38 164 LEU A CA 1
ATOM 1305 C C . LEU A 1 164 ? -9.861 17.772 -0.480 1.00 76.38 164 LEU A C 1
ATOM 1307 O O . LEU A 1 164 ? -9.152 17.923 -1.477 1.00 76.38 164 LEU A O 1
ATOM 1311 N N . ALA A 1 165 ? -10.625 18.755 0.010 1.00 72.56 165 ALA A N 1
ATOM 1312 C CA . ALA A 1 165 ? -10.674 20.098 -0.569 1.00 72.56 165 ALA A CA 1
ATOM 1313 C C . ALA A 1 165 ? -9.316 20.815 -0.477 1.00 72.56 165 ALA A C 1
ATOM 1315 O O . ALA A 1 165 ? -8.873 21.443 -1.440 1.00 72.56 165 ALA A O 1
ATOM 1316 N N . GLU A 1 166 ? -8.617 20.674 0.651 1.00 76.25 166 GLU A N 1
ATOM 1317 C CA . GLU A 1 166 ? -7.280 21.241 0.839 1.00 76.25 166 GLU A CA 1
ATOM 1318 C C . GLU A 1 166 ? -6.242 20.590 -0.087 1.00 76.25 166 GLU A C 1
ATOM 1320 O O . GLU A 1 166 ? -5.443 21.286 -0.720 1.00 76.25 166 GLU A O 1
ATOM 1325 N N . LYS A 1 167 ? -6.299 19.263 -0.260 1.00 78.75 167 LYS A N 1
ATOM 1326 C CA . LYS A 1 167 ? -5.458 18.547 -1.228 1.00 78.75 167 LYS A CA 1
ATOM 1327 C C . LYS A 1 167 ? -5.687 19.044 -2.658 1.00 78.75 167 LYS A C 1
ATOM 1329 O O . LYS A 1 167 ? -4.712 19.302 -3.360 1.00 78.75 167 LYS A O 1
ATOM 1334 N N . MET A 1 168 ? -6.945 19.195 -3.084 1.00 76.38 168 MET A N 1
ATOM 1335 C CA . MET A 1 168 ? -7.282 19.679 -4.431 1.00 76.38 168 MET A CA 1
ATOM 1336 C C . MET A 1 168 ? -6.749 21.091 -4.677 1.00 76.38 168 MET A C 1
ATOM 1338 O O . MET A 1 168 ? -6.100 21.327 -5.694 1.00 76.38 168 MET A O 1
ATOM 1342 N N . LYS A 1 169 ? -6.938 22.000 -3.713 1.00 78.56 169 LYS A N 1
ATOM 1343 C CA . LYS A 1 169 ? -6.410 23.366 -3.786 1.00 78.56 169 LYS A CA 1
ATOM 1344 C C . LYS A 1 169 ? -4.884 23.377 -3.927 1.00 78.56 169 LYS A C 1
ATOM 1346 O O . LYS A 1 169 ? -4.349 24.046 -4.806 1.00 78.56 169 LYS A O 1
ATOM 1351 N N . ASN A 1 170 ? -4.183 22.584 -3.117 1.00 78.88 170 ASN A N 1
ATOM 1352 C CA . ASN A 1 170 ? -2.724 22.488 -3.182 1.00 78.88 170 ASN A CA 1
ATOM 1353 C C . ASN A 1 170 ? -2.239 21.877 -4.511 1.00 78.88 170 ASN A C 1
ATOM 1355 O O . ASN A 1 170 ? -1.215 22.295 -5.049 1.00 78.88 170 ASN A O 1
ATOM 1359 N N . GLU A 1 171 ? -2.952 20.897 -5.074 1.00 78.88 171 GLU A N 1
ATOM 1360 C CA . GLU A 1 171 ? -2.631 20.339 -6.395 1.00 78.88 171 GLU A CA 1
ATOM 1361 C C . GLU A 1 171 ? -2.834 21.357 -7.524 1.00 78.88 171 GLU A C 1
ATOM 1363 O O . GLU A 1 171 ? -2.006 21.432 -8.435 1.00 78.88 171 GLU A O 1
ATOM 1368 N N . GLU A 1 172 ? -3.904 22.150 -7.470 1.00 74.56 172 GLU A N 1
ATOM 1369 C CA . GLU A 1 172 ? -4.154 23.245 -8.412 1.00 74.56 172 GLU A CA 1
ATOM 1370 C C . GLU A 1 172 ? -3.073 24.322 -8.316 1.00 74.56 172 GLU A C 1
ATOM 1372 O O . GLU A 1 172 ? -2.522 24.728 -9.341 1.00 74.56 172 GLU A O 1
ATOM 1377 N N . GLU A 1 173 ? -2.689 24.718 -7.101 1.00 71.94 173 GLU A N 1
ATOM 1378 C CA . GLU A 1 173 ? -1.590 25.656 -6.874 1.00 71.94 173 GLU A CA 1
ATOM 1379 C C . GLU A 1 173 ? -0.270 25.128 -7.456 1.00 71.94 173 GLU A C 1
ATOM 1381 O O . GLU A 1 173 ? 0.416 25.855 -8.176 1.00 71.94 173 GLU A O 1
ATOM 1386 N N . ARG A 1 174 ? 0.062 23.843 -7.252 1.00 71.69 174 ARG A N 1
ATOM 1387 C CA . ARG A 1 174 ? 1.261 23.225 -7.852 1.00 71.69 174 ARG A CA 1
ATOM 1388 C C . ARG A 1 174 ? 1.210 23.211 -9.379 1.00 71.69 174 ARG A C 1
ATOM 1390 O O . ARG A 1 174 ? 2.213 23.544 -10.003 1.00 71.69 174 ARG A O 1
ATOM 1397 N N . LYS A 1 175 ? 0.063 22.897 -9.991 1.00 73.62 175 LYS A N 1
ATOM 1398 C CA . LYS A 1 175 ? -0.100 22.938 -11.459 1.00 73.62 175 LYS A CA 1
ATOM 1399 C C . LYS A 1 175 ? 0.074 24.351 -12.016 1.00 73.62 175 LYS A C 1
ATOM 1401 O O . LYS A 1 175 ? 0.689 24.521 -13.064 1.00 73.62 175 LYS A O 1
ATOM 1406 N N . GLN A 1 176 ? -0.429 25.368 -11.317 1.00 67.00 176 GLN A N 1
ATOM 1407 C CA . GLN A 1 176 ? -0.243 26.770 -11.701 1.00 67.00 176 GLN A CA 1
ATOM 1408 C C . GLN A 1 176 ? 1.218 27.222 -11.556 1.00 67.00 176 GLN A C 1
ATOM 1410 O O . GLN A 1 176 ? 1.709 28.003 -12.375 1.00 67.00 176 GLN A O 1
ATOM 1415 N N . ILE A 1 177 ? 1.933 26.709 -10.551 1.00 64.06 177 ILE A N 1
ATOM 1416 C CA . ILE A 1 177 ? 3.373 26.936 -10.384 1.00 64.06 177 ILE A CA 1
ATOM 1417 C C . ILE A 1 177 ? 4.162 26.274 -11.523 1.00 64.06 177 ILE A C 1
ATOM 1419 O O . ILE A 1 177 ? 4.954 26.947 -12.181 1.00 64.06 177 ILE A O 1
ATOM 1423 N N . GLU A 1 178 ? 3.903 24.995 -11.813 1.00 66.25 178 GLU A N 1
ATOM 1424 C CA . GLU A 1 178 ? 4.552 24.236 -12.896 1.00 66.25 178 GLU A CA 1
ATOM 1425 C C . GLU A 1 178 ? 4.266 24.830 -14.290 1.00 66.25 178 GLU A C 1
ATOM 1427 O O . GLU A 1 178 ? 5.130 24.793 -15.164 1.00 66.25 178 GLU A O 1
ATOM 1432 N N . ALA A 1 179 ? 3.099 25.455 -14.486 1.00 68.56 179 ALA A N 1
ATOM 1433 C CA . ALA A 1 179 ? 2.743 26.192 -15.703 1.00 68.56 179 ALA A CA 1
ATOM 1434 C C . ALA A 1 179 ? 3.473 27.547 -15.861 1.00 68.56 179 ALA A C 1
ATOM 1436 O O . ALA A 1 179 ? 3.210 28.280 -16.815 1.00 68.56 179 ALA A O 1
ATOM 1437 N N . GLY A 1 180 ? 4.378 27.908 -14.943 1.00 62.41 180 GLY A N 1
ATOM 1438 C CA . GLY A 1 180 ? 5.176 29.135 -15.017 1.00 62.41 180 GLY A CA 1
ATOM 1439 C C . GLY A 1 180 ? 4.437 30.408 -14.585 1.00 62.41 180 GLY A C 1
ATOM 1440 O O . GLY A 1 180 ? 4.942 31.513 -14.792 1.00 62.41 180 GLY A O 1
ATOM 1441 N N . ASN A 1 181 ? 3.262 30.290 -13.952 1.00 58.09 181 ASN A N 1
ATOM 1442 C CA . ASN A 1 181 ? 2.489 31.431 -13.441 1.00 58.09 181 ASN A CA 1
ATOM 1443 C C . ASN A 1 181 ? 2.900 31.874 -12.020 1.00 58.09 181 ASN A C 1
ATOM 1445 O O . ASN A 1 181 ? 2.244 32.735 -11.424 1.00 58.09 181 ASN A O 1
ATOM 1449 N N . ALA A 1 182 ? 3.990 31.331 -11.470 1.00 60.38 182 ALA A N 1
ATOM 1450 C CA . ALA A 1 182 ? 4.480 31.652 -10.133 1.00 60.38 182 ALA A CA 1
ATOM 1451 C C . ALA A 1 182 ? 5.272 32.973 -10.064 1.00 60.38 182 ALA A C 1
ATOM 1453 O O . ALA A 1 182 ? 5.935 33.399 -11.012 1.00 60.38 182 ALA A O 1
ATOM 1454 N N . LYS A 1 183 ? 5.223 33.626 -8.900 1.00 56.53 183 LYS A N 1
ATOM 1455 C CA . LYS A 1 183 ? 6.153 34.673 -8.462 1.00 56.53 183 LYS A CA 1
ATOM 1456 C C . LYS A 1 183 ? 6.890 34.187 -7.216 1.00 56.53 183 LYS A C 1
ATOM 1458 O O . LYS A 1 183 ? 6.270 33.701 -6.271 1.00 56.53 183 LYS A O 1
ATOM 1463 N N . ILE A 1 184 ? 8.200 34.408 -7.186 1.00 58.97 184 ILE A N 1
ATOM 1464 C CA . ILE A 1 184 ? 9.011 34.239 -5.978 1.00 58.97 184 ILE A CA 1
ATOM 1465 C C . ILE A 1 184 ? 8.642 35.376 -5.010 1.00 58.97 184 ILE A C 1
ATOM 1467 O O . ILE A 1 184 ? 8.836 36.551 -5.329 1.00 58.97 184 ILE A O 1
ATOM 1471 N N . LYS A 1 185 ? 8.079 35.042 -3.844 1.00 58.25 185 LYS A N 1
ATOM 1472 C CA . LYS A 1 185 ? 7.881 35.958 -2.712 1.00 58.25 185 LYS A CA 1
ATOM 1473 C C . LYS A 1 185 ? 8.905 35.610 -1.631 1.00 58.25 185 LYS A C 1
ATOM 1475 O O . LYS A 1 185 ? 9.054 34.454 -1.256 1.00 58.25 185 LYS A O 1
ATOM 1480 N N . MET A 1 186 ?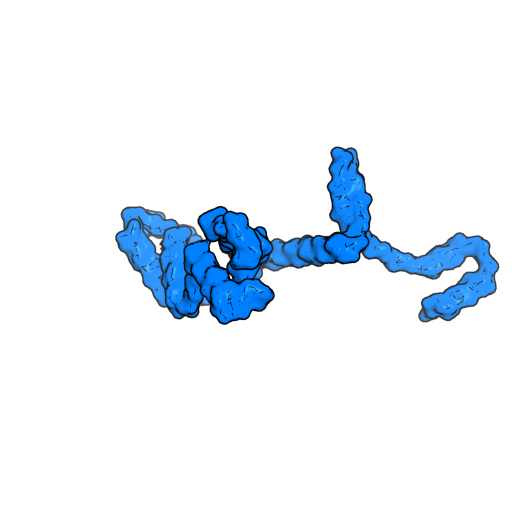 9.609 36.612 -1.113 1.00 57.06 186 MET A N 1
ATOM 1481 C CA . MET A 1 186 ? 10.485 36.442 0.046 1.00 57.06 186 MET A CA 1
ATOM 1482 C C . MET A 1 186 ? 9.667 36.656 1.319 1.00 57.06 186 MET A C 1
ATOM 1484 O O . MET A 1 186 ? 9.014 37.689 1.472 1.00 57.06 186 MET A O 1
ATOM 1488 N N . LEU A 1 187 ? 9.686 35.679 2.220 1.00 62.44 187 LEU A N 1
ATOM 1489 C CA . LEU A 1 187 ? 9.084 35.794 3.540 1.00 62.44 187 LEU A CA 1
ATOM 1490 C C . LEU A 1 187 ? 9.905 36.742 4.434 1.00 62.44 187 LEU A C 1
ATOM 1492 O O . LEU A 1 187 ? 11.111 36.899 4.226 1.00 62.44 187 LEU A O 1
ATOM 1496 N N . PRO A 1 188 ? 9.294 37.333 5.479 1.00 60.81 188 PRO A N 1
ATOM 1497 C CA . PRO A 1 188 ? 9.987 38.230 6.415 1.00 60.81 188 PRO A CA 1
ATOM 1498 C C . PRO A 1 188 ? 11.204 37.602 7.112 1.00 60.81 188 PRO A C 1
ATOM 1500 O O . PRO A 1 188 ? 12.100 38.308 7.558 1.00 60.81 188 PRO A O 1
ATOM 1503 N N . ASN A 1 189 ? 11.245 36.272 7.192 1.00 72.25 189 ASN A N 1
ATOM 1504 C CA . ASN A 1 189 ? 12.344 35.485 7.752 1.00 72.25 189 ASN A CA 1
ATOM 1505 C C . ASN A 1 189 ? 13.427 35.115 6.713 1.00 72.25 189 ASN A C 1
ATOM 1507 O O . ASN A 1 189 ? 14.231 34.221 6.968 1.00 72.25 189 ASN A O 1
ATOM 1511 N N . GLY A 1 190 ? 13.410 35.731 5.527 1.00 63.34 190 GLY A N 1
ATOM 1512 C CA . GLY A 1 190 ? 14.392 35.520 4.460 1.00 63.34 190 GLY A CA 1
ATOM 1513 C C . GLY A 1 190 ? 14.190 34.259 3.614 1.00 63.34 190 GLY A C 1
ATOM 1514 O O . GLY A 1 190 ? 14.949 34.047 2.672 1.00 63.34 190 GLY A O 1
ATOM 1515 N N . HIS A 1 191 ? 13.180 33.428 3.896 1.00 65.38 191 HIS A N 1
ATOM 1516 C CA . HIS A 1 191 ? 12.904 32.235 3.090 1.00 65.38 191 HIS A CA 1
ATOM 1517 C C . HIS A 1 191 ? 12.141 32.598 1.813 1.00 65.38 191 HIS A C 1
ATOM 1519 O O . HIS A 1 191 ? 11.153 33.329 1.852 1.00 65.38 191 HIS A O 1
ATOM 1525 N N . LEU A 1 192 ? 12.584 32.074 0.671 1.00 63.41 192 LEU A N 1
ATOM 1526 C CA . LEU A 1 192 ? 11.900 32.254 -0.607 1.00 63.41 192 LEU A CA 1
ATOM 1527 C C . LEU A 1 192 ? 10.781 31.220 -0.730 1.00 63.41 192 LEU A C 1
ATOM 1529 O O . LEU A 1 192 ? 11.030 30.021 -0.619 1.00 63.41 192 LEU A O 1
ATOM 1533 N N . ILE A 1 193 ? 9.560 31.687 -0.968 1.00 60.41 193 ILE A N 1
ATOM 1534 C CA . ILE A 1 193 ? 8.415 30.845 -1.306 1.00 60.41 193 ILE A CA 1
ATOM 1535 C C . ILE A 1 193 ? 7.920 31.205 -2.704 1.00 60.41 193 ILE A C 1
ATOM 1537 O O . ILE A 1 193 ? 7.709 32.371 -3.042 1.00 60.41 193 ILE A O 1
ATOM 1541 N N . GLU A 1 194 ? 7.738 30.197 -3.545 1.00 54.69 194 GLU A N 1
ATOM 1542 C CA . GLU A 1 194 ? 7.145 30.370 -4.865 1.00 54.69 194 GLU A CA 1
ATOM 1543 C C . GLU A 1 194 ? 5.629 30.306 -4.720 1.00 54.69 194 GLU A C 1
ATOM 1545 O O . GLU A 1 194 ? 5.072 29.297 -4.300 1.00 54.69 194 GLU A O 1
ATOM 1550 N N . THR A 1 195 ? 4.957 31.416 -5.014 1.00 56.53 195 THR A N 1
ATOM 1551 C CA . THR A 1 195 ? 3.502 31.546 -4.863 1.00 56.53 195 THR A CA 1
ATOM 1552 C C . THR A 1 195 ? 2.873 31.821 -6.219 1.00 56.53 195 THR A C 1
ATOM 1554 O O . THR A 1 195 ? 3.426 32.578 -7.020 1.00 56.53 195 THR A O 1
ATOM 1557 N N . VAL A 1 196 ? 1.718 31.213 -6.492 1.00 51.88 196 VAL A N 1
ATOM 1558 C CA . VAL A 1 196 ? 0.907 31.526 -7.678 1.00 51.88 196 VAL A CA 1
ATOM 1559 C C . VAL A 1 196 ? 0.644 33.035 -7.691 1.00 51.88 196 VAL A C 1
ATOM 1561 O O . VAL A 1 196 ? 0.360 33.616 -6.639 1.00 51.88 196 VAL A O 1
ATOM 1564 N N . LYS A 1 197 ? 0.775 33.706 -8.848 1.00 54.19 197 LYS A N 1
ATOM 1565 C CA . LYS A 1 197 ? 0.297 35.092 -8.980 1.00 54.19 197 LYS A CA 1
ATOM 1566 C C . LYS A 1 197 ? -1.157 35.109 -8.510 1.00 54.19 197 LYS A C 1
ATOM 1568 O O . LYS A 1 197 ? -1.995 34.519 -9.181 1.00 54.19 197 LYS A O 1
ATOM 1573 N N . GLU A 1 198 ? -1.434 35.773 -7.384 1.00 49.41 198 GLU A N 1
ATOM 1574 C CA . GLU A 1 198 ? -2.800 36.143 -7.008 1.00 49.41 198 GLU A CA 1
ATOM 1575 C C . GLU A 1 198 ? -3.464 36.674 -8.275 1.00 49.41 198 GLU A C 1
ATOM 1577 O O . GLU A 1 198 ? -2.901 37.574 -8.919 1.00 49.41 198 GLU A O 1
ATOM 1582 N N . GLU A 1 199 ? -4.575 36.052 -8.687 1.00 47.12 199 GLU A N 1
ATOM 1583 C CA . GLU A 1 199 ? -5.387 36.558 -9.786 1.00 47.12 199 GLU A CA 1
ATOM 1584 C C . GLU A 1 199 ? -5.517 38.057 -9.549 1.00 47.12 199 GLU A C 1
ATOM 1586 O O . GLU A 1 199 ? -5.975 38.488 -8.486 1.00 47.12 199 GLU A O 1
ATOM 1591 N N . ARG A 1 200 ? -4.979 38.869 -10.470 1.00 50.91 200 ARG A N 1
ATOM 1592 C CA . ARG A 1 200 ? -5.086 40.321 -10.343 1.00 50.91 200 ARG A CA 1
ATOM 1593 C C . ARG A 1 200 ? -6.576 40.582 -10.198 1.00 50.91 200 ARG A C 1
ATOM 1595 O O . ARG A 1 200 ? -7.306 40.290 -11.144 1.00 50.91 200 ARG A O 1
ATOM 1602 N N . LYS A 1 201 ? -7.010 41.067 -9.024 1.00 50.47 201 LYS A N 1
ATOM 1603 C CA . LYS A 1 201 ? -8.403 41.470 -8.801 1.00 50.47 201 LYS A CA 1
ATOM 1604 C C . LYS A 1 201 ? -8.848 42.231 -10.050 1.00 50.47 201 LYS A C 1
ATOM 1606 O O . LYS A 1 201 ? -8.066 43.081 -10.496 1.00 50.47 201 LYS A O 1
ATOM 1611 N N . PRO A 1 202 ? -10.006 41.897 -10.645 1.00 51.78 202 PRO A N 1
ATOM 1612 C CA . PRO A 1 202 ? -10.445 42.525 -11.880 1.00 51.78 202 PRO A CA 1
ATOM 1613 C C . PRO A 1 202 ? -10.343 44.035 -11.700 1.00 51.78 202 PRO A C 1
ATOM 1615 O O . PRO A 1 202 ? -10.912 44.607 -10.771 1.00 51.78 202 PRO A O 1
ATOM 1618 N N . VAL A 1 203 ? -9.496 44.653 -12.518 1.00 59.50 203 VAL A N 1
ATOM 1619 C CA . VAL A 1 203 ? -9.210 46.076 -12.403 1.00 59.50 203 VAL A CA 1
ATOM 1620 C C . VAL A 1 203 ? -10.472 46.802 -12.841 1.00 59.50 203 VAL A C 1
ATOM 1622 O O . VAL A 1 203 ? -10.893 46.651 -13.987 1.00 59.50 203 VAL A O 1
ATOM 1625 N N . ASN A 1 204 ? -11.087 47.564 -11.936 1.00 71.88 204 ASN A N 1
ATOM 1626 C CA . ASN A 1 204 ? -12.255 48.363 -12.273 1.00 71.88 204 ASN A CA 1
ATOM 1627 C C . ASN A 1 204 ? -11.814 49.526 -13.176 1.00 71.88 204 ASN A C 1
ATOM 1629 O O . ASN A 1 204 ? -11.370 50.574 -12.709 1.00 71.88 204 ASN A O 1
ATOM 1633 N N . LEU A 1 205 ? -11.894 49.312 -14.491 1.00 70.50 205 LEU A N 1
ATOM 1634 C CA . LEU A 1 205 ? -11.467 50.285 -15.500 1.00 70.50 205 LEU A CA 1
ATOM 1635 C C . LEU A 1 205 ? -12.238 51.608 -15.383 1.00 70.50 205 LEU A C 1
ATOM 1637 O O . LEU A 1 205 ? -11.686 52.656 -15.713 1.00 70.50 205 LEU A O 1
ATOM 1641 N N . ASN A 1 206 ? -13.468 51.578 -14.854 1.00 75.88 206 ASN A N 1
ATOM 1642 C CA . ASN A 1 206 ? -14.271 52.779 -14.635 1.00 75.88 206 ASN A CA 1
ATOM 1643 C C . ASN A 1 206 ? -13.690 53.668 -13.530 1.00 75.88 206 ASN A C 1
ATOM 1645 O O . ASN A 1 206 ? -13.547 54.867 -13.751 1.00 75.88 206 ASN A O 1
ATOM 1649 N N . GLU A 1 207 ? -13.269 53.084 -12.403 1.00 76.44 207 GLU A N 1
ATOM 1650 C CA . GLU A 1 207 ? -12.629 53.829 -11.304 1.00 76.44 207 GLU A CA 1
ATOM 1651 C C . GLU A 1 207 ? -11.287 54.443 -11.726 1.00 76.44 207 GLU A C 1
ATOM 1653 O O . GLU A 1 207 ? -10.918 55.529 -11.277 1.00 76.44 207 GLU A O 1
ATOM 1658 N N . ILE A 1 208 ? -10.547 53.777 -12.617 1.00 77.88 208 ILE A N 1
ATOM 1659 C CA . ILE A 1 208 ? -9.302 54.327 -13.169 1.00 77.88 208 ILE A CA 1
ATOM 1660 C C . ILE A 1 208 ? -9.596 55.497 -14.112 1.00 77.88 208 ILE A C 1
ATOM 1662 O O . ILE A 1 208 ? -8.905 56.512 -14.055 1.00 77.88 208 ILE A O 1
ATOM 1666 N N . LEU A 1 209 ? -10.621 55.376 -14.960 1.00 78.31 209 LEU A N 1
ATOM 1667 C CA . LEU A 1 209 ? -11.041 56.441 -15.873 1.00 78.31 209 LEU A CA 1
ATOM 1668 C C . LEU A 1 209 ? -11.546 57.684 -15.135 1.00 78.31 209 LEU A C 1
ATOM 1670 O O . LEU A 1 209 ? -11.276 58.795 -15.588 1.00 78.31 209 LEU A O 1
ATOM 1674 N N . ASP A 1 210 ? -12.242 57.516 -14.008 1.00 77.44 210 ASP A N 1
ATOM 1675 C CA . ASP A 1 210 ? -12.702 58.639 -13.183 1.00 77.44 210 ASP A CA 1
ATOM 1676 C C . ASP A 1 210 ? -11.536 59.484 -12.669 1.00 77.44 210 ASP A C 1
ATOM 1678 O O . ASP A 1 210 ? -11.572 60.714 -12.757 1.00 77.44 210 ASP A O 1
ATOM 1682 N N . ASN A 1 211 ? -10.474 58.814 -12.219 1.00 78.38 211 ASN A N 1
ATOM 1683 C CA . ASN A 1 211 ? -9.278 59.443 -11.665 1.00 78.38 211 ASN A CA 1
ATOM 1684 C C . ASN A 1 211 ? -8.245 59.861 -12.727 1.00 78.38 211 ASN A C 1
ATOM 1686 O O . ASN A 1 211 ? -7.217 60.444 -12.383 1.00 78.38 211 ASN A O 1
ATOM 1690 N N . ALA A 1 212 ? -8.478 59.559 -14.008 1.00 77.06 212 ALA A N 1
ATOM 1691 C CA . ALA A 1 212 ? -7.560 59.913 -15.082 1.00 77.06 212 ALA A CA 1
ATOM 1692 C C . ALA A 1 212 ? -7.658 61.409 -15.428 1.00 77.06 212 ALA A C 1
ATOM 1694 O O . ALA A 1 212 ? -8.749 61.937 -15.663 1.00 77.06 212 ALA A O 1
ATOM 1695 N N . ASP A 1 213 ? -6.506 62.076 -15.521 1.00 78.69 213 ASP A N 1
ATOM 1696 C CA . ASP A 1 213 ? -6.393 63.490 -15.898 1.00 78.69 213 ASP A CA 1
ATOM 1697 C C . ASP A 1 213 ? -6.515 63.668 -17.422 1.00 78.69 213 ASP A C 1
ATOM 1699 O O . ASP A 1 213 ? -5.556 63.933 -18.147 1.00 78.69 213 ASP A O 1
ATOM 1703 N N . ILE A 1 214 ? -7.715 63.399 -17.934 1.00 81.25 214 ILE A N 1
ATOM 1704 C CA . ILE A 1 214 ? -8.080 63.524 -19.345 1.00 81.25 214 ILE A CA 1
ATOM 1705 C C . ILE A 1 214 ? -9.441 64.207 -19.471 1.00 81.25 214 ILE A C 1
ATOM 1707 O O . ILE A 1 214 ? -10.269 64.162 -18.564 1.00 81.25 214 ILE A O 1
ATOM 1711 N N . SER A 1 215 ? -9.694 64.827 -20.627 1.00 83.31 215 SER A N 1
ATOM 1712 C CA . SER A 1 215 ? -10.959 65.529 -20.869 1.00 83.31 215 SER A CA 1
ATOM 1713 C C . SER A 1 215 ? -12.179 64.611 -20.710 1.00 83.31 215 SER A C 1
ATOM 1715 O O . SER A 1 215 ? -12.142 63.442 -21.099 1.00 83.31 215 SER A O 1
ATOM 1717 N N . GLU A 1 216 ? -13.296 65.163 -20.236 1.00 80.19 216 GLU A N 1
ATOM 1718 C CA . GLU A 1 216 ? -14.551 64.419 -20.036 1.00 80.19 216 GLU A CA 1
ATOM 1719 C C . GLU A 1 216 ? -15.079 63.770 -21.329 1.00 80.19 216 GLU A C 1
ATOM 1721 O O . GLU A 1 216 ? -15.603 62.656 -21.310 1.00 80.19 216 GLU A O 1
ATOM 1726 N N . LYS A 1 217 ? -14.845 64.403 -22.489 1.00 82.12 217 LYS A N 1
ATOM 1727 C CA . LYS A 1 217 ? -15.124 63.791 -23.801 1.00 82.12 217 LYS A CA 1
ATOM 1728 C C . LYS A 1 217 ? -14.260 62.553 -24.064 1.00 82.12 217 LYS A C 1
ATOM 1730 O O . LYS A 1 217 ? -14.757 61.575 -24.613 1.00 82.12 217 LYS A O 1
ATOM 1735 N N . GLY A 1 218 ? -12.990 62.581 -23.662 1.00 77.69 218 GLY A N 1
ATOM 1736 C CA . GLY A 1 218 ? -12.083 61.436 -23.754 1.00 77.69 218 GLY A CA 1
ATOM 1737 C C . GLY A 1 218 ? -12.507 60.283 -22.843 1.00 77.69 218 GLY A C 1
ATOM 1738 O O . GLY A 1 218 ? -12.546 59.140 -23.293 1.00 77.69 218 GLY A O 1
ATOM 1739 N N . LYS A 1 219 ? -12.915 60.581 -21.600 1.00 82.50 219 LYS A N 1
ATOM 1740 C CA . LYS A 1 219 ? -13.452 59.571 -20.669 1.00 82.50 219 LYS A CA 1
ATOM 1741 C C . LYS A 1 219 ? -14.706 58.895 -21.226 1.00 82.50 219 LYS A C 1
ATOM 1743 O O . LYS A 1 219 ? -14.808 57.672 -21.188 1.00 82.50 219 LYS A O 1
ATOM 1748 N N . ALA A 1 220 ? -15.635 59.674 -21.783 1.00 80.19 220 ALA A N 1
ATOM 1749 C CA . ALA A 1 220 ? -16.875 59.155 -22.362 1.00 80.19 220 ALA A CA 1
ATOM 1750 C C . ALA A 1 220 ? -16.626 58.208 -23.550 1.00 80.19 220 ALA A C 1
ATOM 1752 O O . ALA A 1 220 ? -17.227 57.137 -23.618 1.00 80.19 220 ALA A O 1
ATOM 1753 N N . LEU A 1 221 ? -15.698 58.563 -24.446 1.00 81.19 221 LEU A N 1
ATOM 1754 C CA . LEU A 1 221 ? -15.319 57.711 -25.578 1.00 81.19 221 LEU A CA 1
ATOM 1755 C C . LEU A 1 221 ? -14.680 56.394 -25.123 1.00 81.19 221 LEU A C 1
ATOM 1757 O O . LEU A 1 221 ? -15.003 55.334 -25.656 1.00 81.19 221 LEU A O 1
ATOM 1761 N N . LEU A 1 222 ? -13.802 56.444 -24.117 1.00 79.94 222 LEU A N 1
ATOM 1762 C CA . LEU A 1 222 ? -13.150 55.246 -23.583 1.00 79.94 222 LEU A CA 1
ATOM 1763 C C . LEU A 1 222 ? -14.143 54.320 -22.871 1.00 79.94 222 LEU A C 1
ATOM 1765 O O . LEU A 1 222 ? -14.072 53.110 -23.060 1.00 79.94 222 LEU A O 1
ATOM 1769 N N . ARG A 1 223 ? -15.121 54.865 -22.136 1.00 81.19 223 ARG A N 1
ATOM 1770 C CA . ARG A 1 223 ? -16.216 54.069 -21.548 1.00 81.19 223 ARG A CA 1
ATOM 1771 C C . ARG A 1 223 ? -17.055 53.363 -22.607 1.00 81.19 223 ARG A C 1
ATOM 1773 O O . ARG A 1 223 ? -17.361 52.188 -22.456 1.00 81.19 223 ARG A O 1
ATOM 1780 N N . GLN A 1 224 ? -17.372 54.050 -23.704 1.00 79.88 224 GLN A N 1
ATOM 1781 C CA . GLN A 1 224 ? -18.110 53.450 -24.815 1.00 79.88 224 GLN A CA 1
ATOM 1782 C C . GLN A 1 224 ? -17.314 52.323 -25.498 1.00 79.88 224 GLN A C 1
ATOM 1784 O O . GLN A 1 224 ? -17.900 51.326 -25.913 1.00 79.88 224 GLN A O 1
ATOM 1789 N N . ALA A 1 225 ? -15.987 52.460 -25.590 1.00 73.75 225 ALA A N 1
ATOM 1790 C CA . ALA A 1 225 ? -15.103 51.466 -26.201 1.00 73.75 225 ALA A CA 1
ATOM 1791 C C . ALA A 1 225 ? -14.849 50.229 -25.319 1.00 73.75 225 ALA A C 1
ATOM 1793 O O . ALA A 1 225 ? -14.620 49.144 -25.848 1.00 73.75 225 ALA A O 1
ATOM 1794 N N . ILE A 1 226 ? -14.888 50.381 -23.991 1.00 70.31 226 ILE A N 1
ATOM 1795 C CA . ILE A 1 226 ? -14.680 49.285 -23.025 1.00 70.31 226 ILE A CA 1
ATOM 1796 C C . ILE A 1 226 ? -15.959 48.440 -22.831 1.00 70.31 226 ILE A C 1
ATOM 1798 O O . ILE A 1 226 ? -15.896 47.355 -22.258 1.00 70.31 226 ILE A O 1
ATOM 1802 N N . GLY A 1 227 ? -17.084 48.876 -23.407 1.00 61.19 227 GLY A N 1
ATOM 1803 C CA . GLY A 1 227 ? -18.391 48.235 -23.278 1.00 61.19 227 GLY A CA 1
ATOM 1804 C C . GLY A 1 227 ? -19.124 48.785 -22.059 1.00 61.19 227 GLY A C 1
ATOM 1805 O O . GLY A 1 227 ? -18.673 48.599 -20.931 1.00 61.19 227 GLY A O 1
ATOM 1806 N N . GLY A 1 228 ? -20.217 49.510 -22.310 1.00 45.56 228 GLY A N 1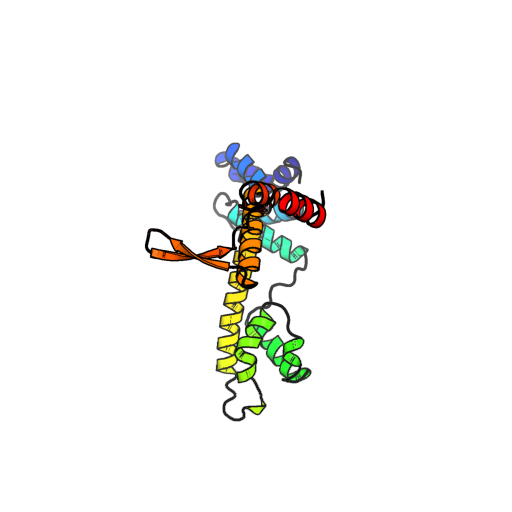
ATOM 1807 C CA . GLY A 1 228 ? -21.115 50.009 -21.263 1.00 45.56 228 GLY A CA 1
ATOM 1808 C C . GLY A 1 228 ? -21.826 48.896 -20.508 1.00 45.56 228 GLY A C 1
ATOM 1809 O O . GLY A 1 228 ? -22.035 47.817 -21.109 1.00 45.56 228 GLY A O 1
#

Radius of gyration: 29.91 Å; chains: 1; bounding box: 57×84×59 Å

Foldseek 3Di:
DDLVLLLVLLVVLCVPPVVPDDPVNSVVLSVLVVVADSVLLNVLNVVQVVVDPDRRDSVSSVVSSVVSVCVVVVPPDDDQLVRLLVQLVCLCVPVHLVCSLVVDDDLSSVLCVVCSVQCDPVVPPSNDSVVSSVSSSVSSVVRVVVVVVVVVVCVVCVPPPVVVVVVVVVVVFVVLVVVVQWDFDQDPVRDTDTGHPDPPDPPPVLVVLVPDPDDPVVSVVVDVVVPD